Protein AF-A0A7C6X9L9-F1 (afdb_monomer)

Nearest PDB structures (foldseek):
  7cz6-assembly1_C  TM=4.310E-01  e=2.699E-01  Omono River virus
  6ueh-assembly1_A  TM=2.264E-01  e=7.579E-03  metagenome
  8f6n-assembly2_D  TM=3.290E-01  e=3.232E+00  Sus scrofa
  2dok-assembly3_B-2  TM=3.765E-01  e=5.247E+00  Homo sapiens
  2w46-assembly2_B  TM=2.324E-01  e=3.434E+00  Cellvibrio japonicus

Mean predicted aligned error: 8.6 Å

Foldseek 3Di:
DPPVLVVVVVVLVVVVVVVVVVLVVVLVVCCVPHDVVCSVVSVVVVVVCCVLQPPDPDSDDLADADDDDDDPPWFWFKWFQDPQFIAGPDDQADLQKWKKKKWFKAFAPVLQRDWKWKDKAPDIDTGHRRHGYIDIDTCGNVRVVCHPPTIGIDIDRMDIDGIMTMTIGPDPQLQAWAEEEEAQFQCRCVVPPLVPQLSHDHYAYEHEELQLPPQVVQCVVVDDQQVSSVVSSQVSLVSQQPVCVVSVHHSQRYFYQQAEFPCLVVLVVVQPDFDAYPGNRDQFSVSSGVSHPDDFPCNVPSGRHNVSSVRRVVVSCVVRVTPYYHAADCVPDVGPSSVSSD

pLDDT: mean 92.23, std 7.75, range [48.97, 98.75]

Structure (mmCIF, N/CA/C/O backbone):
data_AF-A0A7C6X9L9-F1
#
_entry.id   AF-A0A7C6X9L9-F1
#
loop_
_atom_site.group_PDB
_atom_site.id
_atom_site.type_symbol
_atom_site.label_atom_id
_atom_site.label_alt_id
_atom_site.label_comp_id
_atom_site.label_asym_id
_atom_site.label_entity_id
_atom_site.label_seq_id
_atom_site.pdbx_PDB_ins_code
_atom_site.Cartn_x
_atom_site.Cartn_y
_atom_site.Cartn_z
_atom_site.occupancy
_atom_site.B_iso_or_equiv
_atom_site.auth_seq_id
_atom_site.auth_comp_id
_atom_site.auth_asym_id
_atom_site.auth_atom_id
_atom_site.pdbx_PDB_model_num
ATOM 1 N N . MET A 1 1 ? -20.359 14.223 -5.618 1.00 48.97 1 MET A N 1
ATOM 2 C CA . MET A 1 1 ? -19.529 14.515 -4.421 1.00 48.97 1 MET A CA 1
ATOM 3 C C . MET A 1 1 ? -18.947 15.942 -4.355 1.00 48.97 1 MET A C 1
ATOM 5 O O . MET A 1 1 ? -18.654 16.391 -3.252 1.00 48.97 1 MET A O 1
ATOM 9 N N . SER A 1 2 ? -18.809 16.700 -5.458 1.00 58.28 2 SER A N 1
ATOM 10 C CA . SER A 1 2 ? -18.132 18.020 -5.458 1.00 58.28 2 SER A CA 1
ATOM 11 C C . SER A 1 2 ? -18.873 19.148 -4.711 1.00 58.28 2 SER A C 1
ATOM 13 O O . SER A 1 2 ? -18.234 19.931 -4.011 1.00 58.28 2 SER A O 1
ATOM 15 N N . VAL A 1 3 ? -20.208 19.211 -4.789 1.00 69.06 3 VAL A N 1
ATOM 16 C CA . VAL A 1 3 ? -21.005 20.323 -4.224 1.00 69.06 3 VAL A CA 1
ATOM 17 C C . VAL A 1 3 ? -21.019 20.324 -2.687 1.00 69.06 3 VAL A C 1
ATOM 19 O O . VAL A 1 3 ? -20.786 21.365 -2.072 1.00 69.06 3 VAL A O 1
ATOM 22 N N . ARG A 1 4 ? -21.203 19.156 -2.046 1.00 67.38 4 ARG A N 1
ATOM 23 C CA . ARG A 1 4 ? -21.195 19.021 -0.572 1.00 67.38 4 ARG A CA 1
ATOM 24 C C . ARG A 1 4 ? -19.822 19.365 0.016 1.00 67.38 4 ARG A C 1
ATOM 26 O O . ARG A 1 4 ? -19.743 20.131 0.972 1.00 67.38 4 ARG A O 1
ATOM 33 N N . LYS A 1 5 ? -18.737 18.885 -0.607 1.00 68.50 5 LYS A N 1
ATOM 34 C CA . LYS A 1 5 ? -17.358 19.236 -0.222 1.00 68.50 5 LYS A CA 1
ATOM 35 C C . LYS A 1 5 ? -17.119 20.747 -0.321 1.00 68.50 5 LYS A C 1
ATOM 37 O O . LYS A 1 5 ? -16.587 21.347 0.607 1.00 68.50 5 LYS A O 1
ATOM 42 N N . GLN A 1 6 ? -17.559 21.389 -1.405 1.00 71.12 6 GLN A N 1
ATOM 43 C CA . GLN A 1 6 ? -17.416 22.840 -1.579 1.00 71.12 6 GLN A CA 1
ATOM 44 C C . GLN A 1 6 ? -18.207 23.654 -0.543 1.00 71.12 6 GLN A C 1
ATOM 46 O O . GLN A 1 6 ? -17.697 24.662 -0.048 1.00 71.12 6 GLN A O 1
ATOM 51 N N . GLN A 1 7 ? -19.416 23.218 -0.179 1.00 75.62 7 GLN A N 1
ATOM 52 C CA . GLN A 1 7 ? -20.215 23.856 0.873 1.00 75.62 7 GLN A CA 1
ATOM 53 C C . GLN A 1 7 ? -19.546 23.736 2.248 1.00 75.62 7 GLN A C 1
ATOM 55 O O . GLN A 1 7 ? -19.383 24.752 2.929 1.00 75.62 7 GLN A O 1
ATOM 60 N N . LEU A 1 8 ? -19.069 22.540 2.607 1.00 70.19 8 LEU A N 1
ATOM 61 C CA . LEU A 1 8 ? -18.324 22.308 3.849 1.00 70.19 8 LEU A CA 1
ATOM 62 C C . LEU A 1 8 ? -17.050 23.162 3.905 1.00 70.19 8 LEU A C 1
ATOM 64 O O . LEU A 1 8 ? -16.812 23.850 4.895 1.00 70.19 8 LEU A O 1
ATOM 68 N N . LEU A 1 9 ? -16.287 23.238 2.810 1.00 73.19 9 LEU A N 1
ATOM 69 C CA . LEU A 1 9 ? -15.100 24.098 2.715 1.00 73.19 9 LEU A CA 1
ATOM 70 C C . LEU A 1 9 ? -15.434 25.592 2.821 1.00 73.19 9 LEU A C 1
ATOM 72 O O . LEU A 1 9 ? -14.638 26.374 3.347 1.00 73.19 9 LEU A O 1
ATOM 76 N N . LYS A 1 10 ? -16.585 26.035 2.304 1.00 78.12 10 LYS A N 1
ATOM 77 C CA . LYS A 1 10 ? -17.030 27.433 2.428 1.00 78.12 10 LYS A CA 1
ATOM 78 C C . LYS A 1 10 ? -17.398 27.761 3.876 1.00 78.12 10 LYS A C 1
ATOM 80 O O . LYS A 1 10 ? -16.975 28.801 4.382 1.00 78.12 10 LYS A O 1
ATOM 85 N N . GLN A 1 11 ? -18.128 26.873 4.548 1.00 77.38 11 GLN A N 1
ATOM 86 C CA . GLN A 1 11 ? -18.488 27.021 5.958 1.00 77.38 11 GLN A CA 1
ATOM 87 C C . GLN A 1 11 ? -17.252 26.974 6.864 1.00 77.38 11 GLN A C 1
ATOM 89 O O . GLN A 1 11 ? -17.089 27.855 7.705 1.00 77.38 11 GLN A O 1
ATOM 94 N N . HIS A 1 12 ? -16.343 26.023 6.636 1.00 76.12 12 HIS A N 1
ATOM 95 C CA . HIS A 1 12 ? -15.086 25.904 7.373 1.00 76.12 12 HIS A CA 1
ATOM 96 C C . HIS A 1 12 ? -14.227 27.170 7.230 1.00 76.12 12 HIS A C 1
ATOM 98 O O . HIS A 1 12 ? -13.826 27.764 8.229 1.00 76.12 12 HIS A O 1
ATOM 104 N N . ARG A 1 13 ? -14.030 27.674 6.000 1.00 79.94 13 ARG A N 1
ATOM 105 C CA . ARG A 1 13 ? -13.296 28.933 5.763 1.00 79.94 13 ARG A CA 1
ATOM 106 C C . ARG A 1 13 ? -13.956 30.137 6.432 1.00 79.94 13 ARG A C 1
ATOM 108 O O . ARG A 1 13 ? -13.251 30.993 6.960 1.00 79.94 13 ARG A O 1
ATOM 115 N N . ARG A 1 14 ? -15.292 30.217 6.429 1.00 82.19 14 ARG A N 1
ATOM 116 C CA . ARG A 1 14 ? -16.027 31.286 7.123 1.00 82.19 14 ARG A CA 1
ATOM 117 C C . ARG A 1 14 ? -15.784 31.232 8.631 1.00 82.19 14 ARG A C 1
ATOM 119 O O . ARG A 1 14 ? -15.422 32.248 9.212 1.00 82.19 14 ARG A O 1
ATOM 126 N N . ASN A 1 15 ? -15.932 30.059 9.241 1.00 81.19 15 ASN A N 1
ATOM 127 C CA . ASN A 1 15 ? -15.717 29.882 10.675 1.00 81.19 15 ASN A CA 1
ATOM 128 C C . ASN A 1 15 ? -14.261 30.185 11.062 1.00 81.19 15 ASN A C 1
ATOM 130 O O . ASN A 1 15 ? -14.037 30.887 12.042 1.00 81.19 15 ASN A O 1
ATOM 134 N N . LYS A 1 16 ? -13.282 29.766 10.243 1.00 80.94 16 LYS A N 1
ATOM 135 C CA . LYS A 1 16 ? -11.858 30.082 10.449 1.00 80.94 16 LYS A CA 1
ATOM 136 C C . LYS A 1 16 ? -11.588 31.591 10.417 1.00 80.94 16 LYS A C 1
ATOM 138 O O . LYS A 1 16 ? -10.851 32.096 11.255 1.00 80.94 16 LYS A O 1
ATOM 143 N N . ARG A 1 17 ? -12.227 32.331 9.501 1.00 84.25 17 ARG A N 1
ATOM 144 C CA . ARG A 1 17 ? -12.130 33.804 9.448 1.00 84.25 17 ARG A CA 1
ATOM 145 C C . ARG A 1 17 ? -12.735 34.471 10.684 1.00 84.25 17 ARG A C 1
ATOM 147 O O . ARG A 1 17 ? -12.124 35.384 11.224 1.00 84.25 17 ARG A O 1
ATOM 154 N N . ILE A 1 18 ? -13.905 34.016 11.134 1.00 86.75 18 ILE A N 1
ATOM 155 C CA . ILE A 1 18 ? -14.558 34.554 12.339 1.00 86.75 18 ILE A CA 1
ATOM 156 C C . ILE A 1 18 ? -13.692 34.294 13.579 1.00 86.75 18 ILE A C 1
ATOM 158 O O . ILE A 1 18 ? -13.457 35.212 14.359 1.00 86.75 18 ILE A O 1
ATOM 162 N N . ALA A 1 19 ? -13.170 33.074 13.730 1.00 85.94 19 ALA A N 1
ATOM 163 C CA . ALA A 1 19 ? -12.278 32.722 14.831 1.00 85.94 19 ALA A CA 1
ATOM 164 C C . ALA A 1 19 ? -11.003 33.581 14.828 1.00 85.94 19 ALA A C 1
ATOM 166 O O . ALA A 1 19 ? -10.618 34.109 15.867 1.00 85.94 19 ALA A O 1
ATOM 167 N N . LEU A 1 20 ? -10.395 33.796 13.655 1.00 86.94 20 LEU A N 1
ATOM 168 C CA . LEU A 1 20 ? -9.216 34.651 13.518 1.00 86.94 20 LEU A CA 1
ATOM 169 C C . LEU A 1 20 ? -9.501 36.103 13.934 1.00 86.94 20 LEU A C 1
ATOM 171 O O . LEU A 1 20 ? -8.703 36.693 14.656 1.00 86.94 20 LEU A O 1
ATOM 175 N N . LEU A 1 21 ? -10.643 36.668 13.527 1.00 90.44 21 LEU A N 1
ATOM 176 C CA . LEU A 1 21 ? -11.046 38.017 13.941 1.00 90.44 21 LEU A CA 1
ATOM 177 C C . LEU A 1 21 ? -11.220 38.118 15.461 1.00 90.44 21 LEU A C 1
ATOM 179 O O . LEU A 1 21 ? -10.755 39.083 16.063 1.00 90.44 21 LEU A O 1
ATOM 183 N N . ALA A 1 22 ? -11.842 37.115 16.084 1.00 91.44 22 ALA A N 1
ATOM 184 C CA . ALA A 1 22 ? -12.002 37.069 17.535 1.00 91.44 22 ALA A CA 1
ATOM 185 C C . ALA A 1 22 ? -10.647 36.994 18.263 1.00 91.44 22 ALA A C 1
ATOM 187 O O . ALA A 1 22 ? -10.435 37.724 19.229 1.00 91.44 22 ALA A O 1
ATOM 188 N N . ILE A 1 23 ? -9.712 36.173 17.768 1.00 91.44 23 ILE A N 1
ATOM 189 C CA . ILE A 1 23 ? -8.346 36.062 18.305 1.00 91.44 23 ILE A CA 1
ATOM 190 C C . ILE A 1 23 ? -7.612 37.404 18.205 1.00 91.44 23 ILE A C 1
ATOM 192 O O . ILE A 1 23 ? -7.045 37.863 19.193 1.00 91.44 23 ILE A O 1
ATOM 196 N N . ILE A 1 24 ? -7.654 38.061 17.041 1.00 91.88 24 ILE A N 1
ATOM 197 C CA . ILE A 1 24 ? -7.007 39.367 16.834 1.00 91.88 24 ILE A CA 1
ATOM 198 C C . ILE A 1 24 ? -7.584 40.410 17.794 1.00 91.88 24 ILE A C 1
ATOM 200 O O . ILE A 1 24 ? -6.830 41.125 18.449 1.00 91.88 24 ILE A O 1
ATOM 204 N N . MET A 1 25 ? -8.911 40.476 17.921 1.00 93.31 25 MET A N 1
ATOM 205 C CA . MET A 1 25 ? -9.568 41.413 18.834 1.00 93.31 25 MET A CA 1
ATOM 206 C C . MET A 1 25 ? -9.185 41.148 20.297 1.00 93.31 25 MET A C 1
ATOM 208 O O . MET A 1 25 ? -8.924 42.092 21.039 1.00 93.31 25 MET A O 1
ATOM 212 N N . GLY A 1 26 ? -9.079 39.877 20.697 1.00 92.38 26 GLY A N 1
ATOM 213 C CA . GLY A 1 26 ? -8.597 39.487 22.023 1.00 92.38 26 GLY A CA 1
ATOM 214 C C . GLY A 1 26 ? -7.145 39.900 22.281 1.00 92.38 26 GLY A C 1
ATOM 215 O O . GLY A 1 26 ? -6.843 40.426 23.349 1.00 92.38 26 GLY A O 1
ATOM 216 N N . LEU A 1 27 ? -6.256 39.731 21.297 1.00 92.31 27 LEU A N 1
ATOM 217 C CA . LEU A 1 27 ? -4.853 40.154 21.396 1.00 92.31 27 LEU A CA 1
ATOM 218 C C . LEU A 1 27 ? -4.711 41.682 21.482 1.00 92.31 27 LEU A C 1
ATOM 220 O O . LEU A 1 27 ? -3.899 42.171 22.265 1.00 92.31 27 LEU A O 1
ATOM 224 N N . LEU A 1 28 ? -5.518 42.437 20.728 1.00 91.69 28 LEU A N 1
ATOM 225 C CA . LEU A 1 28 ? -5.548 43.903 20.803 1.00 91.69 28 LEU A CA 1
ATOM 226 C C . LEU A 1 28 ? -6.029 44.391 22.174 1.00 91.69 28 LEU A C 1
ATOM 228 O O . LEU A 1 28 ? -5.418 45.283 22.759 1.00 91.69 28 LEU A O 1
ATOM 232 N N . LEU A 1 29 ? -7.089 43.778 22.707 1.00 93.56 29 LEU A N 1
ATOM 233 C CA . LEU A 1 29 ? -7.601 44.093 24.039 1.00 93.56 29 LEU A CA 1
ATOM 234 C C . LEU A 1 29 ? -6.562 43.778 25.126 1.00 93.56 29 LEU A C 1
ATOM 236 O O . LEU A 1 29 ? -6.344 44.589 26.023 1.00 93.56 29 LEU A O 1
ATOM 240 N N . LEU A 1 30 ? -5.879 42.632 25.019 1.00 92.06 30 LEU A N 1
ATOM 241 C CA . LEU A 1 30 ? -4.799 42.257 25.931 1.00 92.06 30 LEU A CA 1
ATOM 242 C C . LEU A 1 30 ? -3.650 43.272 25.883 1.00 92.06 30 LEU A C 1
ATOM 244 O O . LEU A 1 30 ? -3.163 43.678 26.932 1.00 92.06 30 LEU A O 1
ATOM 248 N N . GLY A 1 31 ? -3.257 43.720 24.689 1.00 89.94 31 GLY A N 1
ATOM 249 C CA . GLY A 1 31 ? -2.219 44.740 24.520 1.00 89.94 31 GLY A CA 1
ATOM 250 C C . GLY A 1 31 ? -2.589 46.118 25.073 1.00 89.94 31 GLY A C 1
ATOM 251 O O . GLY A 1 31 ? -1.695 46.899 25.381 1.00 89.94 31 GLY A O 1
ATOM 252 N N . PHE A 1 32 ? -3.884 46.412 25.219 1.00 92.12 32 PHE A N 1
ATOM 253 C CA . PHE A 1 32 ? -4.366 47.661 25.807 1.00 92.12 32 PHE A CA 1
ATOM 254 C C . PHE A 1 32 ? -4.425 47.615 27.342 1.00 92.12 32 PHE A C 1
ATOM 256 O O . PHE A 1 32 ? -4.144 48.616 27.995 1.00 92.12 32 PHE A O 1
ATOM 263 N N . ILE A 1 33 ? -4.804 46.471 27.922 1.00 94.25 33 ILE A N 1
ATOM 264 C CA . ILE A 1 33 ? -5.113 46.352 29.360 1.00 94.25 33 ILE A CA 1
ATOM 265 C C . ILE A 1 33 ? -3.951 45.744 30.163 1.00 94.25 33 ILE A C 1
ATOM 267 O O . ILE A 1 33 ? -3.826 46.002 31.360 1.00 94.25 33 ILE A O 1
ATOM 271 N N . ALA A 1 34 ? -3.100 44.933 29.534 1.00 91.88 34 ALA A N 1
ATOM 272 C CA . ALA A 1 34 ? -2.055 44.169 30.206 1.00 91.88 34 ALA A CA 1
ATOM 273 C C . ALA A 1 34 ? -0.640 44.607 29.776 1.00 91.88 34 ALA A C 1
ATOM 275 O O . ALA A 1 34 ? -0.466 45.246 28.737 1.00 91.88 34 ALA A O 1
ATOM 276 N N . PRO A 1 35 ? 0.405 44.251 30.547 1.00 93.38 35 PRO A N 1
ATOM 277 C CA . PRO A 1 35 ? 1.787 44.504 30.155 1.00 93.38 35 PRO A CA 1
ATOM 278 C C . PRO A 1 35 ? 2.131 43.922 28.774 1.00 93.38 35 PRO A C 1
ATOM 280 O O . PRO A 1 35 ? 1.910 42.739 28.518 1.00 93.38 35 PRO A O 1
ATOM 283 N N . LEU A 1 36 ? 2.754 44.732 27.911 1.00 90.38 36 LEU A N 1
ATOM 284 C CA . LEU A 1 36 ? 3.076 44.378 26.517 1.00 90.38 36 LEU A CA 1
ATOM 285 C C . LEU A 1 36 ? 3.903 43.088 26.359 1.00 90.38 36 LEU A C 1
ATOM 287 O O . LEU A 1 36 ? 3.798 42.420 25.334 1.00 90.38 36 LEU A O 1
ATOM 291 N N . TRP A 1 37 ? 4.694 42.698 27.364 1.00 91.31 37 TRP A N 1
ATOM 292 C CA . TRP A 1 37 ? 5.484 41.461 27.329 1.00 91.31 37 TRP A CA 1
ATOM 293 C C . TRP A 1 37 ? 4.626 40.183 27.359 1.00 91.31 37 TRP A C 1
ATOM 295 O O . TRP A 1 37 ? 5.101 39.126 26.948 1.00 91.31 37 TRP A O 1
ATOM 305 N N . LEU A 1 38 ? 3.358 40.261 27.783 1.00 92.19 38 LEU A N 1
ATOM 306 C CA . LEU A 1 38 ? 2.418 39.135 27.720 1.00 92.19 38 LEU A CA 1
ATOM 307 C C . LEU A 1 38 ? 1.926 38.858 26.296 1.00 92.19 38 LEU A C 1
ATOM 309 O O . LEU A 1 38 ? 1.478 37.752 26.006 1.00 92.19 38 LEU A O 1
ATOM 313 N N . LEU A 1 39 ? 2.021 39.838 25.399 1.00 91.75 39 LEU A N 1
ATOM 314 C CA . LEU A 1 39 ? 1.540 39.734 24.026 1.00 91.75 39 LEU A CA 1
ATOM 315 C C . LEU A 1 39 ? 2.283 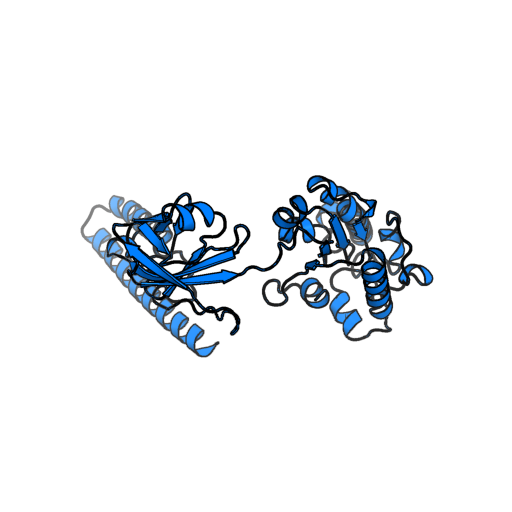38.659 23.205 1.00 91.75 39 LEU A C 1
ATOM 317 O O . LEU A 1 39 ? 1.601 37.809 22.630 1.00 91.75 39 LEU A O 1
ATOM 321 N N . PRO A 1 40 ? 3.635 38.586 23.182 1.00 91.81 40 PRO A N 1
ATOM 322 C CA . PRO A 1 40 ? 4.335 37.488 22.509 1.00 91.81 40 PRO A CA 1
ATOM 323 C C . PRO A 1 40 ? 4.034 36.114 23.128 1.00 91.81 40 PRO A C 1
ATOM 325 O O . PRO A 1 40 ? 3.913 35.134 22.395 1.00 91.81 40 PRO A O 1
ATOM 328 N N . LEU A 1 41 ? 3.847 36.032 24.452 1.00 93.94 41 LEU A N 1
ATOM 329 C CA . LEU A 1 41 ? 3.471 34.781 25.120 1.00 93.94 41 LEU A CA 1
ATOM 330 C C . LEU A 1 41 ? 2.060 34.329 24.715 1.00 93.94 41 LEU A C 1
ATOM 332 O O . LEU A 1 41 ? 1.841 33.152 24.438 1.00 93.94 41 LEU A O 1
ATOM 336 N N . ALA A 1 42 ? 1.112 35.265 24.632 1.00 92.81 42 ALA A N 1
ATOM 337 C CA . ALA A 1 42 ? -0.247 34.992 24.183 1.00 92.81 42 ALA A CA 1
ATOM 338 C C . ALA A 1 42 ? -0.281 34.536 22.719 1.00 92.81 42 ALA A C 1
ATOM 340 O O . ALA A 1 42 ? -0.986 33.583 22.398 1.00 92.81 42 ALA A O 1
ATOM 341 N N . VAL A 1 43 ? 0.512 35.160 21.840 1.00 92.81 43 VAL A N 1
ATOM 342 C CA . VAL A 1 43 ? 0.650 34.728 20.439 1.00 92.81 43 VAL A CA 1
ATOM 343 C C . VAL A 1 43 ? 1.209 33.308 20.355 1.00 92.81 43 VAL A C 1
ATOM 345 O O . VAL A 1 43 ? 0.649 32.486 19.631 1.00 92.81 43 VAL A O 1
ATOM 348 N N . LEU A 1 44 ? 2.262 32.994 21.118 1.00 93.25 44 LEU A N 1
ATOM 349 C CA . LEU A 1 44 ? 2.820 31.642 21.174 1.00 93.25 44 LEU A CA 1
ATOM 350 C C . LEU A 1 44 ? 1.776 30.627 21.656 1.00 93.25 44 LEU A C 1
ATOM 352 O O . LEU A 1 44 ? 1.625 29.573 21.048 1.00 93.25 44 LEU A O 1
ATOM 356 N N . LEU A 1 45 ? 1.020 30.952 22.707 1.00 93.69 45 LEU A N 1
ATOM 357 C CA . LEU A 1 45 ? -0.019 30.073 23.243 1.00 93.69 45 LEU A CA 1
ATOM 358 C C . LEU A 1 45 ? -1.152 29.852 22.235 1.00 93.69 45 LEU A C 1
ATOM 360 O O . LEU A 1 45 ? -1.583 28.719 22.043 1.00 93.69 45 LEU A O 1
ATOM 364 N N . VAL A 1 46 ? -1.600 30.906 21.547 1.00 91.75 46 VAL A N 1
ATOM 365 C CA . VAL A 1 46 ? -2.582 30.803 20.457 1.00 91.75 46 VAL A CA 1
ATOM 366 C C . VAL A 1 46 ? -2.059 29.909 19.336 1.00 91.75 46 VAL A C 1
ATOM 368 O O . VAL A 1 46 ? -2.812 29.078 18.833 1.00 91.75 46 VAL A O 1
ATOM 371 N N . TRP A 1 47 ? -0.788 30.053 18.955 1.00 90.31 47 TRP A N 1
ATOM 372 C CA . TRP A 1 47 ? -0.170 29.212 17.932 1.00 90.31 47 TRP A CA 1
ATOM 373 C C . TRP A 1 47 ? -0.109 27.743 18.368 1.00 90.31 47 TRP A C 1
ATOM 375 O O . TRP A 1 47 ? -0.567 26.882 17.626 1.00 90.31 47 TRP A O 1
ATOM 385 N N . VAL A 1 48 ? 0.339 27.453 19.595 1.00 89.81 48 VAL A N 1
ATOM 386 C CA . VAL A 1 48 ? 0.352 26.085 20.144 1.00 89.81 48 VAL A CA 1
ATOM 387 C C . VAL A 1 48 ? -1.055 25.487 20.164 1.00 89.81 48 VAL A C 1
ATOM 389 O O . VAL A 1 48 ? -1.243 24.348 19.748 1.00 89.81 48 VAL A O 1
ATOM 392 N N . VAL A 1 49 ? -2.060 26.253 20.601 1.00 87.75 49 VAL A N 1
ATOM 393 C CA . VAL A 1 49 ? -3.460 25.803 20.592 1.00 87.75 49 VAL A CA 1
ATOM 394 C C . VAL A 1 49 ? -3.953 25.557 19.163 1.00 87.75 49 VAL A C 1
ATOM 396 O O . VAL A 1 49 ? -4.656 24.578 18.922 1.00 87.75 49 VAL A O 1
ATOM 399 N N . HIS A 1 50 ? -3.584 26.407 18.202 1.00 85.75 50 HIS A N 1
ATOM 400 C CA . HIS A 1 50 ? -3.928 26.210 16.795 1.00 85.75 50 HIS A CA 1
ATOM 401 C C . HIS A 1 50 ? -3.319 24.921 16.242 1.00 85.75 50 HIS A C 1
ATOM 403 O O . HIS A 1 50 ? -4.053 24.107 15.688 1.00 85.75 50 HIS A O 1
ATOM 409 N N . GLU A 1 51 ? -2.016 24.712 16.417 1.00 84.50 51 GLU A N 1
ATOM 410 C CA . GLU A 1 51 ? -1.339 23.518 15.907 1.00 84.50 51 GLU A CA 1
ATOM 411 C C . GLU A 1 51 ? -1.862 22.245 16.567 1.00 84.50 51 GLU A C 1
ATOM 413 O O . GLU A 1 51 ? -2.137 21.262 15.889 1.00 84.50 51 GLU A O 1
ATOM 418 N N . ALA A 1 52 ? -2.090 22.277 17.879 1.00 81.62 52 ALA A N 1
ATOM 419 C CA . ALA A 1 52 ? -2.560 21.103 18.594 1.00 81.62 52 ALA A CA 1
ATOM 420 C C . ALA A 1 52 ? -4.030 20.754 18.300 1.00 81.62 52 ALA A C 1
ATOM 422 O O . ALA A 1 52 ? -4.354 19.568 18.321 1.00 81.62 52 ALA A O 1
ATOM 423 N N . TRP A 1 53 ? -4.918 21.730 18.034 1.00 81.56 53 TRP A N 1
ATOM 424 C CA . TRP A 1 53 ? -6.373 21.497 17.899 1.00 81.56 53 TRP A CA 1
ATOM 425 C C . TRP A 1 53 ? -7.017 21.798 16.549 1.00 81.56 53 TRP A C 1
ATOM 427 O O . TRP A 1 53 ? -8.109 21.297 16.284 1.00 81.56 53 TRP A O 1
ATOM 437 N N . PHE A 1 54 ? -6.389 22.610 15.707 1.00 76.00 54 PHE A N 1
ATOM 438 C CA . PHE A 1 54 ? -7.035 23.198 14.530 1.00 76.00 54 PHE A CA 1
ATOM 439 C C . PHE A 1 54 ? -6.209 23.087 13.241 1.00 76.00 54 PHE A C 1
ATOM 441 O O . PHE A 1 54 ? -6.687 23.517 12.185 1.00 76.00 54 PHE A O 1
ATOM 448 N N . ALA A 1 55 ? -5.005 22.510 13.305 1.00 72.75 55 ALA A N 1
ATOM 449 C CA . ALA A 1 55 ? -4.205 22.190 12.126 1.00 72.75 55 ALA A CA 1
ATOM 450 C C . ALA A 1 55 ? -4.735 20.965 11.360 1.00 72.75 55 ALA A C 1
ATOM 452 O O . ALA A 1 55 ? -4.493 20.864 10.159 1.00 72.75 55 ALA A O 1
ATOM 453 N N . ASP A 1 56 ? -5.520 20.090 12.002 1.00 68.12 56 ASP A N 1
ATOM 454 C CA . ASP A 1 56 ? -6.067 18.897 11.352 1.00 68.12 56 ASP A CA 1
ATOM 455 C C . ASP A 1 56 ? -6.944 19.258 10.145 1.00 68.12 56 ASP A C 1
ATOM 457 O O . ASP A 1 56 ? -7.974 19.937 10.235 1.00 68.12 56 ASP A O 1
ATOM 461 N N . HIS A 1 57 ? -6.540 18.770 8.975 1.00 68.75 57 HIS A N 1
ATOM 462 C CA . HIS A 1 57 ? -7.252 18.962 7.717 1.00 68.75 57 HIS A CA 1
ATOM 463 C C . HIS A 1 57 ? -8.196 17.791 7.440 1.00 68.75 57 HIS A C 1
ATOM 465 O O . HIS A 1 57 ? -8.041 17.053 6.468 1.00 68.75 57 HIS A O 1
ATOM 471 N N . LEU A 1 58 ? -9.215 17.634 8.287 1.00 71.62 58 LEU A N 1
ATOM 472 C CA . LEU A 1 58 ? -10.298 16.690 8.020 1.00 71.62 58 LEU A CA 1
ATOM 473 C C . LEU A 1 58 ? -11.229 17.266 6.944 1.00 71.62 58 LEU A C 1
ATOM 475 O O . LEU A 1 58 ? -11.915 18.270 7.141 1.00 71.62 58 LEU A O 1
ATOM 479 N N . PHE A 1 59 ? -11.265 16.619 5.777 1.00 76.50 59 PHE A N 1
ATOM 480 C CA . PHE A 1 59 ? -12.142 17.000 4.660 1.00 76.50 59 PHE A CA 1
ATOM 481 C C . PHE A 1 59 ? -13.557 16.396 4.758 1.00 76.50 59 PHE A C 1
ATOM 483 O O . PHE A 1 59 ? -14.312 16.427 3.783 1.00 76.50 59 PHE A O 1
ATOM 490 N N . TYR A 1 60 ? -13.915 15.865 5.927 1.00 81.25 60 TYR A N 1
ATOM 491 C CA . TYR A 1 60 ? -15.207 15.276 6.274 1.00 81.25 60 TYR A CA 1
ATOM 492 C C . TYR A 1 60 ? -15.555 15.596 7.739 1.00 81.25 60 TYR A C 1
ATOM 494 O O . TYR A 1 60 ? -14.717 16.100 8.485 1.00 81.25 60 TYR A O 1
ATOM 502 N N . SER A 1 61 ? -16.805 15.358 8.144 1.00 86.56 61 SER A N 1
ATOM 503 C CA . SER A 1 61 ? -17.239 15.566 9.529 1.00 86.56 61 SER A CA 1
ATOM 504 C C . SER A 1 61 ? -16.948 14.320 10.373 1.00 86.56 61 SER A C 1
ATOM 506 O O . SER A 1 61 ? -17.446 13.251 10.022 1.00 86.56 61 SER A O 1
ATOM 508 N N . PRO A 1 62 ? -16.263 14.431 11.527 1.00 89.94 62 PRO A N 1
ATOM 509 C CA . PRO A 1 62 ? -16.144 13.336 12.496 1.00 89.94 62 PRO A CA 1
ATOM 510 C C . PRO A 1 62 ? -17.487 12.818 13.025 1.00 89.94 62 PRO A C 1
ATOM 512 O O . PRO A 1 62 ? -17.545 11.762 13.638 1.00 89.94 62 PRO A O 1
ATOM 515 N N . GLN A 1 63 ? -18.581 13.550 12.840 1.00 90.75 63 GLN A N 1
ATOM 516 C CA . GLN A 1 63 ? -19.908 13.116 13.288 1.00 90.75 63 GLN A CA 1
ATOM 517 C C . GLN A 1 63 ? -20.670 12.330 12.217 1.00 90.75 63 GLN A C 1
ATOM 519 O O . GLN A 1 63 ? -21.754 11.826 12.502 1.00 90.75 63 GLN A O 1
ATOM 524 N N . ASP A 1 64 ? -20.138 12.265 10.991 1.00 91.62 64 ASP A N 1
ATOM 525 C CA . ASP A 1 64 ? -20.733 11.460 9.932 1.00 91.62 64 ASP A CA 1
ATOM 526 C C . ASP A 1 64 ? -20.435 9.969 10.181 1.00 91.62 64 ASP A C 1
ATOM 528 O O . ASP A 1 64 ? -19.373 9.581 10.684 1.00 91.62 64 ASP A O 1
ATOM 532 N N . ASP A 1 65 ? -21.392 9.122 9.808 1.00 95.38 65 ASP A N 1
ATOM 533 C CA . ASP A 1 65 ? -21.238 7.671 9.836 1.00 95.38 65 ASP A CA 1
ATOM 534 C C . ASP A 1 65 ? -20.216 7.206 8.795 1.00 95.38 65 ASP A C 1
ATOM 536 O O . ASP A 1 65 ? -20.207 7.681 7.654 1.00 95.38 65 ASP A O 1
ATOM 540 N N . TYR A 1 66 ? -19.409 6.204 9.147 1.00 92.75 66 TYR A N 1
ATOM 541 C CA . TYR A 1 66 ? -18.600 5.498 8.158 1.00 92.75 66 TYR A CA 1
ATOM 542 C C . TYR A 1 66 ? -19.508 4.638 7.277 1.00 92.75 66 TYR A C 1
ATOM 544 O O . TYR A 1 66 ? -20.309 3.832 7.763 1.00 92.75 66 TYR A O 1
ATOM 552 N N . GLN A 1 67 ? -19.368 4.795 5.964 1.00 88.81 67 GLN A N 1
ATOM 553 C CA . GLN A 1 67 ? -20.158 4.073 4.973 1.00 88.81 67 GLN A CA 1
ATOM 554 C C . GLN A 1 67 ? -19.274 3.065 4.245 1.00 88.81 67 GLN A C 1
ATOM 556 O O . GLN A 1 67 ? -18.731 3.358 3.185 1.00 88.81 67 GLN A O 1
ATOM 561 N N . TYR A 1 68 ? -19.143 1.868 4.818 1.00 88.62 68 TYR A N 1
ATOM 562 C CA . TYR A 1 68 ? -18.590 0.719 4.107 1.00 88.62 68 TYR A CA 1
ATOM 563 C C . TYR A 1 68 ? -19.725 -0.161 3.599 1.00 88.62 68 TYR A C 1
ATOM 565 O O . TYR A 1 68 ? -20.645 -0.505 4.344 1.00 88.62 68 TYR A O 1
ATOM 573 N N . ARG A 1 69 ? -19.651 -0.525 2.319 1.00 86.81 69 ARG A N 1
ATOM 574 C CA . ARG A 1 69 ? -20.514 -1.542 1.725 1.00 86.81 69 ARG A CA 1
ATOM 575 C C . ARG A 1 69 ? -19.754 -2.861 1.723 1.00 86.81 69 ARG A C 1
ATOM 577 O O . ARG A 1 69 ? -18.842 -3.042 0.924 1.00 86.81 69 ARG A O 1
ATOM 584 N N . PHE A 1 70 ? -20.130 -3.763 2.620 1.00 87.81 70 PHE A N 1
ATOM 585 C CA . PHE A 1 70 ? -19.640 -5.137 2.575 1.00 87.81 70 PHE A CA 1
ATOM 586 C C . PHE A 1 70 ? -20.409 -5.952 1.521 1.00 87.81 70 PHE A C 1
ATOM 588 O O . PHE A 1 70 ? -21.524 -5.562 1.164 1.00 87.81 70 PHE A O 1
ATOM 595 N N . PRO A 1 71 ? -19.827 -7.045 0.988 1.00 85.19 71 PRO A N 1
ATOM 596 C CA . PRO A 1 71 ? -20.485 -7.886 -0.008 1.00 85.19 71 PRO A CA 1
ATOM 597 C C . PRO A 1 71 ? -21.816 -8.442 0.507 1.00 85.19 71 PRO A C 1
ATOM 599 O O . PRO A 1 71 ? -21.898 -8.874 1.655 1.00 85.19 71 PRO A O 1
ATOM 602 N N . ASP A 1 72 ? -22.830 -8.503 -0.360 1.00 83.25 72 ASP A N 1
ATOM 603 C CA . ASP A 1 72 ? -24.204 -8.876 0.020 1.00 83.25 72 ASP A CA 1
ATOM 604 C C . ASP A 1 72 ? -24.308 -10.307 0.607 1.00 83.25 72 ASP A C 1
ATOM 606 O O . ASP A 1 72 ? -25.227 -10.620 1.364 1.00 83.25 72 ASP A O 1
ATOM 610 N N . GLY A 1 73 ? -23.338 -11.179 0.299 1.00 83.75 73 GLY A N 1
ATOM 611 C CA . GLY A 1 73 ? -23.239 -12.537 0.846 1.00 83.75 73 GLY A CA 1
ATOM 612 C C . GLY A 1 73 ? -22.689 -12.629 2.276 1.00 83.75 73 GLY A C 1
ATOM 613 O O . GLY A 1 73 ? -22.797 -13.688 2.892 1.00 83.75 73 GLY A O 1
ATOM 614 N N . VAL A 1 74 ? -22.115 -11.554 2.828 1.00 87.81 74 VAL A N 1
ATOM 615 C CA . VAL A 1 74 ? -21.544 -11.544 4.185 1.00 87.81 74 VAL A CA 1
ATOM 616 C C . VAL A 1 74 ? -22.606 -11.084 5.176 1.00 87.81 74 VAL A C 1
ATOM 618 O O . VAL A 1 74 ? -22.853 -9.891 5.349 1.00 87.81 74 VAL A O 1
ATOM 621 N N . GLN A 1 75 ? -23.237 -12.047 5.844 1.00 88.56 75 GLN A N 1
ATOM 622 C CA . GLN A 1 75 ? -24.243 -11.764 6.864 1.00 88.56 75 GLN A CA 1
ATOM 623 C C . GLN A 1 75 ? -23.579 -11.401 8.202 1.00 88.56 75 GLN A C 1
ATOM 625 O O . GLN A 1 75 ? -22.705 -12.141 8.663 1.00 88.56 75 GLN A O 1
ATOM 630 N N . PRO A 1 76 ? -23.968 -10.285 8.849 1.00 91.69 76 PRO A N 1
ATOM 631 C CA . PRO A 1 76 ? -23.401 -9.906 10.134 1.00 91.69 76 PRO A CA 1
ATOM 632 C C . PRO A 1 76 ? -23.876 -10.833 11.254 1.00 91.69 76 PRO A C 1
ATOM 634 O O . PRO A 1 76 ? -25.066 -11.112 11.394 1.00 91.69 76 PRO A O 1
ATOM 637 N N . LEU A 1 77 ? -22.945 -11.230 12.114 1.00 92.62 77 LEU A N 1
ATOM 638 C CA . LEU A 1 77 ? -23.226 -11.907 13.374 1.00 92.62 77 LEU A CA 1
ATOM 639 C C . LEU A 1 77 ? -23.528 -10.880 14.473 1.00 92.62 77 LEU A C 1
ATOM 641 O O . LEU A 1 77 ? -23.072 -9.735 14.431 1.00 92.62 77 LEU A O 1
ATOM 645 N N . SER A 1 78 ? -24.292 -11.292 15.482 1.00 92.75 78 SER A N 1
ATOM 646 C CA . SER A 1 78 ? -24.610 -10.445 16.635 1.00 92.75 78 SER A CA 1
ATOM 647 C C . SER A 1 78 ? -23.511 -10.536 17.691 1.00 92.75 78 SER A C 1
ATOM 649 O O . SER A 1 78 ? -23.208 -11.618 18.200 1.00 92.75 78 SER A O 1
ATOM 651 N N . LEU A 1 79 ? -22.955 -9.384 18.057 1.00 93.81 79 LEU A N 1
ATOM 652 C CA . LEU A 1 79 ? -21.995 -9.228 19.139 1.00 93.81 79 LEU A CA 1
ATOM 653 C C . LEU A 1 79 ? -22.590 -8.317 20.216 1.00 93.81 79 LEU A C 1
ATOM 655 O O . LEU A 1 79 ? -23.243 -7.315 19.911 1.00 93.81 79 LEU A O 1
ATOM 659 N N . ARG A 1 80 ? -22.378 -8.662 21.488 1.00 94.69 80 ARG A N 1
ATOM 660 C CA . ARG A 1 80 ? -22.874 -7.866 22.617 1.00 94.69 80 ARG A CA 1
ATOM 661 C C . ARG A 1 80 ? -21.742 -7.413 23.516 1.00 94.69 80 ARG A C 1
ATOM 663 O O . ARG A 1 80 ? -20.873 -8.206 23.861 1.00 94.69 80 ARG A O 1
ATOM 670 N N . LEU A 1 81 ? -21.795 -6.156 23.945 1.00 94.88 81 LEU A N 1
ATOM 671 C CA . LEU A 1 81 ? -20.963 -5.671 25.041 1.00 94.88 81 LEU A CA 1
ATOM 672 C C . LEU A 1 81 ? -21.659 -5.967 26.374 1.00 94.88 81 LEU A C 1
ATOM 674 O O . LEU A 1 81 ? -22.672 -5.348 26.700 1.00 94.88 81 LEU A O 1
ATOM 678 N N . VAL A 1 82 ? -21.102 -6.894 27.148 1.00 93.25 82 VAL A N 1
ATOM 679 C CA . VAL A 1 82 ? -21.608 -7.299 28.465 1.00 93.25 82 VAL A CA 1
ATOM 680 C C . VAL A 1 82 ? -20.487 -7.134 29.482 1.00 93.25 82 VAL A C 1
ATOM 682 O O . VAL A 1 82 ? -19.406 -7.689 29.309 1.00 93.25 82 VAL A O 1
ATOM 685 N N . ASN A 1 83 ? -20.723 -6.348 30.536 1.00 91.81 83 ASN A N 1
ATOM 686 C CA . ASN A 1 83 ? -19.745 -6.091 31.605 1.00 91.81 83 AS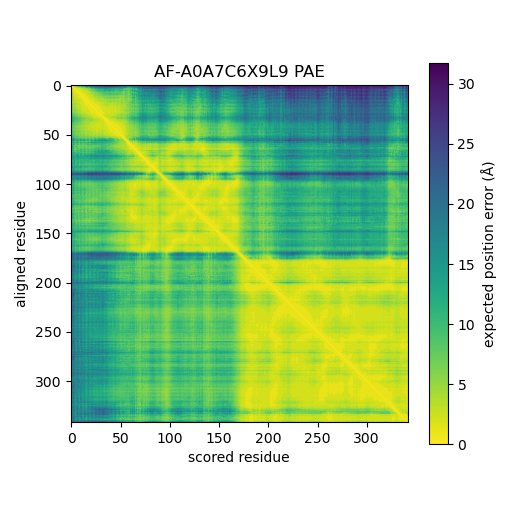N A CA 1
ATOM 687 C C . ASN A 1 83 ? -18.357 -5.668 31.081 1.00 91.81 83 ASN A C 1
ATOM 689 O O . ASN A 1 83 ? -17.328 -6.145 31.552 1.00 91.81 83 ASN A O 1
ATOM 693 N N . GLY A 1 84 ? -18.331 -4.799 30.063 1.00 93.88 84 GLY A N 1
ATOM 694 C CA . GLY A 1 84 ? -17.087 -4.318 29.454 1.00 93.88 84 GLY A CA 1
ATOM 695 C C . GLY A 1 84 ? -16.360 -5.351 28.588 1.00 93.88 84 GLY A C 1
ATOM 696 O O . GLY A 1 84 ? -15.189 -5.154 28.283 1.00 93.88 84 GLY A O 1
ATOM 697 N N . ARG A 1 85 ? -17.012 -6.449 28.185 1.00 95.50 85 ARG A N 1
ATOM 698 C CA . ARG A 1 85 ? -16.442 -7.445 27.268 1.00 95.50 85 ARG A CA 1
ATOM 699 C C . ARG A 1 85 ? -17.345 -7.692 26.066 1.00 95.50 85 ARG A C 1
ATOM 701 O O . ARG A 1 85 ? -18.560 -7.798 26.218 1.00 95.50 85 ARG A O 1
ATOM 708 N N . LEU A 1 86 ? -16.757 -7.802 24.880 1.00 94.81 86 LEU A N 1
ATOM 709 C CA . LEU A 1 86 ? -17.442 -8.254 23.673 1.00 94.81 86 LEU A CA 1
ATOM 710 C C . LEU A 1 86 ? -17.626 -9.760 23.739 1.00 94.81 86 LEU A C 1
ATOM 712 O O . LEU A 1 86 ? -16.645 -10.493 23.820 1.00 94.81 86 LEU A O 1
ATOM 716 N N . GLN A 1 87 ? -18.874 -10.204 23.691 1.00 92.50 87 GLN A N 1
ATOM 717 C CA . GLN A 1 87 ? -19.256 -11.606 23.733 1.00 92.50 87 GLN A CA 1
ATOM 718 C C . GLN A 1 87 ? -20.044 -11.965 22.477 1.00 92.50 87 GLN A C 1
ATOM 720 O O . GLN A 1 87 ? -20.981 -11.257 22.088 1.00 92.50 87 GLN A O 1
ATOM 725 N N . LEU A 1 88 ? -19.646 -13.070 21.851 1.00 90.19 88 LEU A N 1
ATOM 726 C CA . LEU A 1 88 ? -20.309 -13.643 20.689 1.00 90.19 88 LEU A CA 1
ATOM 727 C C . LEU A 1 88 ? -21.414 -14.594 21.156 1.00 90.19 88 LEU A C 1
ATOM 729 O O . LEU A 1 88 ? -21.187 -15.443 22.012 1.00 90.19 88 LEU A O 1
ATOM 733 N N . GLN A 1 89 ? -22.617 -14.440 20.606 1.00 75.19 89 GLN A N 1
ATOM 734 C CA . GLN A 1 89 ? -23.837 -15.068 21.127 1.00 75.19 89 GLN A CA 1
ATOM 735 C C . GLN A 1 89 ? -24.062 -16.536 20.713 1.00 75.19 89 GLN A C 1
ATOM 737 O O . GLN A 1 89 ? -25.194 -16.981 20.800 1.00 75.19 89 GLN A O 1
ATOM 742 N N . GLU A 1 90 ? -23.002 -17.262 20.335 1.00 64.12 90 GLU A N 1
ATOM 743 C CA . GLU A 1 90 ? -22.947 -18.632 19.769 1.00 64.12 90 GLU A CA 1
ATOM 744 C C . GLU A 1 90 ? -22.609 -18.646 18.270 1.00 64.12 90 GLU A C 1
ATOM 746 O O . GLU A 1 90 ? -23.446 -18.448 17.393 1.00 64.12 90 GLU A O 1
ATOM 751 N N . SER A 1 91 ? -21.322 -18.839 17.972 1.00 68.44 91 SER A N 1
ATOM 752 C CA . SER A 1 91 ? -20.792 -19.249 16.662 1.00 68.44 91 SER A CA 1
ATOM 753 C C . SER A 1 91 ? -19.292 -19.516 16.797 1.00 68.44 91 SER A C 1
ATOM 755 O O . SER A 1 91 ? -18.571 -18.741 17.423 1.00 68.44 91 SER A O 1
ATOM 757 N N . SER A 1 92 ? -18.798 -20.605 16.210 1.00 76.56 92 SER A N 1
ATOM 758 C CA . SER A 1 92 ? -17.360 -20.769 15.992 1.00 76.56 92 SER A CA 1
ATOM 759 C C . SER A 1 92 ? -16.944 -19.898 14.810 1.00 76.56 92 SER A C 1
ATOM 761 O O . SER A 1 92 ? -17.550 -19.985 13.741 1.00 76.56 92 SER A O 1
ATOM 763 N N . LEU A 1 93 ? -15.912 -19.078 14.985 1.00 83.94 93 LEU A N 1
ATOM 764 C CA . LEU A 1 93 ? -15.314 -18.307 13.898 1.00 83.94 93 LEU A CA 1
ATOM 765 C C . LEU A 1 93 ? -14.096 -19.051 13.347 1.00 83.94 93 LEU A C 1
ATOM 767 O O . LEU A 1 93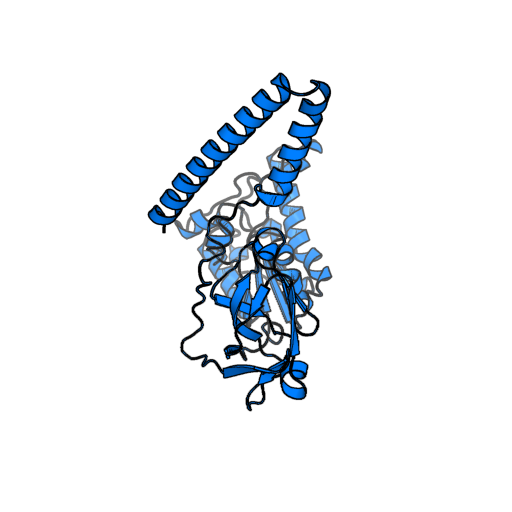 ? -13.373 -19.701 14.101 1.00 83.94 93 LEU A O 1
ATOM 771 N N . ALA A 1 94 ? -13.848 -18.942 12.042 1.00 80.62 94 ALA A N 1
ATOM 772 C CA . ALA A 1 94 ? -12.603 -19.438 11.467 1.00 80.62 94 ALA A CA 1
ATOM 773 C C . ALA A 1 94 ? -11.415 -18.644 12.038 1.00 80.62 94 ALA A C 1
ATOM 775 O O . ALA A 1 94 ? -11.458 -17.416 12.097 1.00 80.62 94 ALA A O 1
ATOM 776 N N . GLN A 1 95 ? -10.351 -19.341 12.447 1.00 75.56 95 GLN A N 1
ATOM 777 C CA . GLN A 1 95 ? -9.220 -18.730 13.158 1.00 75.56 95 GLN A CA 1
ATOM 778 C C . GLN A 1 95 ? -8.443 -17.727 12.282 1.00 75.56 95 GLN A C 1
ATOM 780 O O . GLN A 1 95 ? -7.960 -16.715 12.782 1.00 75.56 95 GLN A O 1
ATOM 785 N N . GLN A 1 96 ? -8.384 -17.968 10.968 1.00 77.19 96 GLN A N 1
ATOM 786 C CA . GLN A 1 96 ? -7.782 -17.081 9.964 1.00 77.19 96 GLN A CA 1
ATOM 787 C C . GLN A 1 96 ? -8.854 -16.271 9.216 1.00 77.19 96 GLN A C 1
ATOM 789 O O . GLN A 1 96 ? -8.954 -16.331 7.995 1.00 77.19 96 GLN A O 1
ATOM 794 N N . ALA A 1 97 ? -9.699 -15.552 9.953 1.00 86.88 97 ALA A N 1
ATOM 795 C CA . ALA A 1 97 ? -10.691 -14.656 9.368 1.00 86.88 97 ALA A CA 1
ATOM 796 C C . ALA A 1 97 ? -10.313 -13.189 9.586 1.00 86.88 97 ALA A C 1
ATOM 798 O O . ALA A 1 97 ? -9.833 -12.810 10.658 1.00 86.88 97 ALA A O 1
ATOM 799 N N . THR A 1 98 ? -10.614 -12.344 8.602 1.00 90.50 98 THR A N 1
ATOM 800 C CA . THR A 1 98 ? -10.710 -10.901 8.836 1.00 90.50 98 THR A CA 1
ATOM 801 C C . THR A 1 98 ? -12.020 -10.640 9.564 1.00 90.50 98 THR A C 1
ATOM 803 O O . THR A 1 98 ? -13.089 -11.032 9.094 1.00 90.50 98 THR A O 1
ATOM 806 N N . VAL A 1 99 ? -11.948 -9.998 10.726 1.00 93.19 99 VAL A N 1
ATOM 807 C CA . VAL A 1 99 ? -13.111 -9.782 11.591 1.00 93.19 99 VAL A CA 1
ATOM 808 C C . VAL A 1 99 ? -13.259 -8.298 11.872 1.00 93.19 99 VAL A C 1
ATOM 810 O O . VAL A 1 99 ? -12.374 -7.688 12.464 1.00 93.19 99 VAL A O 1
ATOM 813 N N . ILE A 1 100 ? -14.383 -7.717 11.457 1.00 96.06 100 ILE A N 1
ATOM 814 C CA . ILE A 1 100 ? -14.660 -6.283 11.571 1.00 96.06 100 ILE A CA 1
ATOM 815 C C . ILE A 1 100 ? -15.955 -6.070 12.355 1.00 96.06 100 ILE A C 1
ATOM 817 O O . ILE A 1 100 ? -17.020 -6.534 11.950 1.00 96.06 100 ILE A O 1
ATOM 821 N N . ALA A 1 101 ? -15.895 -5.336 13.465 1.00 96.00 101 ALA A N 1
ATOM 822 C CA . ALA A 1 101 ? -17.065 -5.009 14.271 1.00 96.00 101 ALA A CA 1
ATOM 823 C C . ALA A 1 101 ? -17.596 -3.614 13.928 1.00 96.00 101 ALA A C 1
ATOM 825 O O . ALA A 1 101 ? -16.941 -2.604 14.174 1.00 96.00 101 ALA A O 1
ATOM 826 N N . LYS A 1 102 ? -18.811 -3.547 13.391 1.00 97.00 102 LYS A N 1
ATOM 827 C CA . LYS A 1 102 ? -19.543 -2.302 13.174 1.00 97.00 102 LYS A CA 1
ATOM 828 C C . LYS A 1 102 ? -20.199 -1.868 14.481 1.00 97.00 102 LYS A C 1
ATOM 830 O O . LYS A 1 102 ? -21.113 -2.528 14.981 1.00 97.00 102 LYS A O 1
ATOM 835 N N . VAL A 1 103 ? -19.738 -0.742 15.008 1.00 96.88 103 VAL A N 1
ATOM 836 C CA . VAL A 1 103 ? -20.146 -0.178 16.297 1.00 96.88 103 VAL A CA 1
ATOM 837 C C . VAL A 1 103 ? -20.719 1.220 16.121 1.00 96.88 103 VAL A C 1
ATOM 839 O O . VAL A 1 103 ? -20.351 1.937 15.195 1.00 96.88 103 VAL A O 1
ATOM 842 N N . GLN A 1 104 ? -21.577 1.634 17.047 1.00 97.44 104 GLN A N 1
ATOM 843 C CA . GLN A 1 104 ? -21.916 3.043 17.232 1.00 97.44 104 GLN A CA 1
ATOM 844 C C . GLN A 1 104 ? -21.010 3.610 18.323 1.00 97.44 104 GLN A C 1
ATOM 846 O O . GLN A 1 104 ? -21.005 3.072 19.434 1.00 97.44 104 GLN A O 1
ATOM 851 N N . ILE A 1 105 ? -20.280 4.686 18.030 1.00 97.12 105 ILE A N 1
ATOM 852 C CA . ILE A 1 105 ? -19.424 5.371 19.003 1.00 97.12 105 ILE A CA 1
ATOM 853 C C . ILE A 1 105 ? -20.025 6.713 19.398 1.00 97.12 105 ILE A C 1
ATOM 855 O O . ILE A 1 105 ? -20.642 7.399 18.581 1.00 97.12 105 ILE A O 1
ATOM 859 N N . ASN A 1 106 ? -19.787 7.110 20.644 1.00 97.06 106 ASN A N 1
ATOM 860 C CA . ASN A 1 106 ? -20.148 8.420 21.163 1.00 97.06 106 ASN A CA 1
ATOM 861 C C . ASN A 1 106 ? -18.951 9.025 21.895 1.00 97.06 106 ASN A C 1
ATOM 863 O O . ASN A 1 106 ? -18.580 8.561 22.975 1.00 97.06 106 ASN A O 1
ATOM 867 N N . SER A 1 107 ? -18.350 10.072 21.330 1.00 96.69 107 SER A N 1
ATOM 868 C CA . SER A 1 107 ? -17.334 10.853 22.039 1.00 96.69 107 SER A CA 1
ATOM 869 C C . SER A 1 107 ? -17.920 11.567 23.253 1.00 96.69 107 SER A C 1
ATOM 871 O O . SER A 1 107 ? -19.005 12.150 23.199 1.00 96.69 107 SER A O 1
ATOM 873 N N . SER A 1 108 ? -17.160 11.580 24.345 1.00 95.88 108 SER A N 1
ATOM 874 C CA . SER A 1 108 ? -17.444 12.419 25.503 1.00 95.88 108 SER A CA 1
ATOM 875 C C . SER A 1 108 ? -17.093 13.881 25.211 1.00 95.88 108 SER A C 1
ATOM 877 O O . SER A 1 108 ? -16.556 14.226 24.155 1.00 95.88 108 SER A O 1
ATOM 879 N N . TRP A 1 109 ? -17.357 14.770 26.171 1.00 95.12 109 TRP A N 1
ATOM 880 C CA . TRP A 1 109 ? -16.930 16.164 26.059 1.00 95.12 109 TRP A CA 1
ATOM 881 C C . TRP A 1 109 ? -15.401 16.288 25.947 1.00 95.12 109 TRP A C 1
ATOM 883 O O . TRP A 1 109 ? -14.924 17.097 25.155 1.00 95.12 109 TRP A O 1
ATOM 893 N N . LEU A 1 110 ? -14.641 15.446 26.664 1.00 95.06 110 LEU A N 1
ATOM 894 C CA . LEU A 1 110 ? -13.180 15.365 26.551 1.00 95.06 110 LEU A CA 1
ATOM 895 C C . LEU A 1 110 ? -12.746 14.828 25.190 1.00 95.06 110 LEU A C 1
ATOM 897 O O . LEU A 1 110 ? -11.718 15.258 24.684 1.00 95.06 110 LEU A O 1
ATOM 901 N N . GLY A 1 111 ? -13.549 13.965 24.565 1.00 93.38 111 GLY A N 1
ATOM 902 C CA . GLY A 1 111 ? -13.277 13.419 23.233 1.00 93.38 111 GLY A CA 1
ATOM 903 C C . GLY A 1 111 ? -13.299 14.469 22.123 1.00 93.38 111 GLY A C 1
ATOM 904 O O . GLY A 1 111 ? -12.889 14.196 21.005 1.00 93.38 111 GLY A O 1
ATOM 905 N N . ARG A 1 112 ? -13.769 15.690 22.410 1.00 89.69 112 ARG A N 1
ATOM 906 C CA . ARG A 1 112 ? -13.670 16.844 21.499 1.00 89.69 112 ARG A CA 1
ATOM 907 C C . ARG A 1 112 ? -12.322 17.561 21.592 1.00 89.69 112 ARG A C 1
ATOM 909 O O . ARG A 1 112 ? -11.985 18.321 20.691 1.00 89.69 112 ARG A O 1
ATOM 916 N N . TRP A 1 113 ? -11.578 17.326 22.671 1.00 87.94 113 TRP A N 1
ATOM 917 C CA . TRP A 1 113 ? -10.278 17.937 22.949 1.00 87.94 113 TRP A CA 1
ATOM 918 C C . TRP A 1 113 ? -9.132 16.932 22.834 1.00 87.94 113 TRP A C 1
ATOM 920 O O . TRP A 1 113 ? -8.026 17.308 22.481 1.00 87.94 113 TRP A O 1
ATOM 930 N N . PHE A 1 114 ? -9.379 15.660 23.107 1.00 91.56 114 PHE A N 1
ATOM 931 C CA . PHE A 1 114 ? -8.389 14.599 22.995 1.00 91.56 114 PHE A CA 1
ATOM 932 C C . PHE A 1 114 ? -8.914 13.516 22.075 1.00 91.56 114 PHE A C 1
ATOM 934 O O . PHE A 1 114 ? -10.118 13.263 22.065 1.00 91.56 114 PHE A O 1
ATOM 941 N N . ASP A 1 115 ? -8.010 12.871 21.346 1.00 93.44 115 ASP A N 1
ATOM 942 C CA . ASP A 1 115 ? -8.370 11.826 20.393 1.00 93.44 115 ASP A CA 1
ATOM 943 C C . ASP A 1 115 ? -9.059 10.679 21.145 1.00 93.44 115 ASP A C 1
ATOM 945 O O . ASP A 1 115 ? -8.463 10.090 22.061 1.00 93.44 115 ASP A O 1
ATOM 949 N N . PRO A 1 116 ? -10.338 10.391 20.843 1.00 96.69 116 PRO A N 1
ATOM 950 C CA . PRO A 1 116 ? -11.022 9.263 21.437 1.00 96.69 116 PRO A CA 1
ATOM 951 C C . PRO A 1 116 ? -10.356 7.968 20.995 1.00 96.69 116 PRO A C 1
ATOM 953 O O . PRO A 1 116 ? -9.975 7.825 19.837 1.00 96.69 116 PRO A O 1
ATOM 956 N N . SER A 1 117 ? -10.258 6.993 21.887 1.00 97.62 117 SER A N 1
ATOM 957 C CA . SER A 1 117 ? -9.766 5.670 21.517 1.00 97.62 117 SER A CA 1
ATOM 958 C C . SER A 1 117 ? -10.538 4.572 22.217 1.00 97.62 117 SER A C 1
ATOM 960 O O . SER A 1 117 ? -11.152 4.785 23.262 1.00 97.62 117 SER A O 1
ATOM 962 N N . ILE A 1 118 ? -10.534 3.387 21.624 1.00 97.75 118 ILE A N 1
ATOM 963 C CA . ILE A 1 118 ? -11.118 2.195 22.217 1.00 97.75 118 ILE A CA 1
ATOM 964 C C . ILE A 1 118 ? -10.006 1.156 22.304 1.00 97.75 118 ILE A C 1
ATOM 966 O O . ILE A 1 118 ? -9.473 0.718 21.285 1.00 97.75 118 ILE A O 1
ATOM 970 N N . CYS A 1 119 ? -9.654 0.778 23.529 1.00 97.62 119 CYS A N 1
ATOM 971 C CA . CYS A 1 119 ? -8.772 -0.351 23.791 1.00 97.62 119 CYS A CA 1
ATOM 972 C C . CYS A 1 119 ? -9.613 -1.629 23.745 1.00 97.62 119 CYS A C 1
ATOM 974 O O . CYS A 1 119 ? -10.583 -1.738 24.502 1.00 97.62 119 CYS A O 1
ATOM 976 N N . ILE A 1 120 ? -9.278 -2.563 22.853 1.00 96.38 120 ILE A N 1
ATOM 977 C CA . ILE A 1 120 ? -10.010 -3.816 22.631 1.00 96.38 120 ILE A CA 1
ATOM 978 C C . ILE A 1 120 ? -9.016 -4.975 22.626 1.00 96.38 120 ILE A C 1
ATOM 980 O O . ILE A 1 120 ? -8.206 -5.110 21.709 1.00 96.38 120 ILE A O 1
ATOM 984 N N . GLY A 1 121 ? -9.098 -5.818 23.655 1.00 94.94 121 GLY A N 1
ATOM 985 C CA . GLY A 1 121 ? -8.149 -6.908 23.871 1.00 94.94 121 GLY A CA 1
ATOM 986 C C . GLY A 1 121 ? -6.713 -6.391 23.982 1.00 94.94 121 GLY A C 1
ATOM 987 O O . GLY A 1 121 ? -6.398 -5.710 24.956 1.00 94.94 121 GLY A O 1
ATOM 988 N N . ASN A 1 122 ? -5.852 -6.725 23.018 1.00 93.31 122 ASN A N 1
ATOM 989 C CA . ASN A 1 122 ? -4.453 -6.276 22.975 1.00 93.31 122 ASN A CA 1
ATOM 990 C C . ASN A 1 122 ? -4.190 -5.101 22.012 1.00 93.31 122 ASN A C 1
ATOM 992 O O . ASN A 1 122 ? -3.032 -4.744 21.809 1.00 93.31 122 ASN A O 1
ATOM 996 N N . ASP A 1 123 ? -5.239 -4.506 21.442 1.00 95.75 123 ASP A N 1
ATOM 997 C CA . ASP A 1 123 ? -5.150 -3.425 20.459 1.00 95.75 123 ASP A CA 1
ATOM 998 C C . ASP A 1 123 ? -5.792 -2.123 20.977 1.00 95.75 123 ASP A C 1
ATOM 1000 O O . ASP A 1 123 ? -6.653 -2.135 21.865 1.00 95.75 123 ASP A O 1
ATOM 1004 N N . GLN A 1 124 ? -5.388 -0.987 20.409 1.00 96.62 124 GLN A N 1
ATOM 1005 C CA . GLN A 1 124 ? -5.999 0.318 20.639 1.00 96.62 124 GLN A CA 1
ATOM 1006 C C . GLN A 1 124 ? -6.271 1.014 19.306 1.00 96.62 124 GLN A C 1
ATOM 1008 O O . GLN A 1 124 ? -5.351 1.384 18.582 1.00 96.62 124 GLN A O 1
ATOM 1013 N N . GLN A 1 125 ? -7.546 1.306 19.044 1.00 97.25 125 GLN A N 1
ATOM 1014 C CA . GLN A 1 125 ? -7.972 2.021 17.840 1.00 97.25 125 GLN A CA 1
ATOM 1015 C C . GLN A 1 125 ? -8.425 3.432 18.203 1.00 97.25 125 GLN A C 1
ATOM 1017 O O . GLN A 1 125 ? -9.282 3.618 19.069 1.00 97.25 125 GLN A O 1
ATOM 1022 N N . THR A 1 126 ? -7.807 4.424 17.565 1.00 96.69 126 THR A N 1
ATOM 1023 C CA . THR A 1 126 ? -8.016 5.855 17.821 1.00 96.69 126 THR A CA 1
ATOM 1024 C C . THR A 1 126 ? -8.886 6.466 16.723 1.00 96.69 126 THR A C 1
ATOM 1026 O O . THR A 1 126 ? -8.807 6.065 15.564 1.00 96.69 126 THR A O 1
ATOM 1029 N N . PHE A 1 127 ? -9.717 7.435 17.095 1.00 95.31 127 PHE A N 1
ATOM 1030 C CA . PHE A 1 127 ? -10.678 8.115 16.232 1.00 95.31 127 PHE A CA 1
ATOM 1031 C C . PHE A 1 127 ? -10.432 9.619 16.224 1.00 95.31 127 PHE A C 1
ATOM 1033 O O . PHE A 1 127 ? -9.725 10.167 17.070 1.00 95.31 127 PHE A O 1
ATOM 1040 N N . GLU A 1 128 ? -11.068 10.301 15.280 1.00 93.44 128 GLU A N 1
ATOM 1041 C CA . GLU A 1 128 ? -11.030 11.752 15.186 1.00 93.44 128 GLU A CA 1
ATOM 1042 C C . GLU A 1 128 ? -11.720 12.397 16.398 1.00 93.44 128 GLU A C 1
ATOM 1044 O O . GLU A 1 128 ? -12.660 11.860 16.996 1.00 93.44 128 GLU A O 1
ATOM 1049 N N . ARG A 1 129 ? -11.302 13.613 16.749 1.00 92.69 129 ARG A N 1
ATOM 1050 C CA . ARG A 1 129 ? -11.919 14.359 17.851 1.00 92.69 129 ARG A CA 1
ATOM 1051 C C . ARG A 1 129 ? -13.388 14.641 17.583 1.00 92.69 129 ARG A C 1
ATOM 1053 O O . ARG A 1 129 ? -13.785 15.121 16.523 1.00 92.69 129 ARG A O 1
ATOM 1060 N N . GLY A 1 130 ? -14.206 14.373 18.593 1.00 92.94 130 GLY A N 1
ATOM 1061 C CA . GLY A 1 130 ? -15.654 14.490 18.517 1.00 92.94 130 GLY A CA 1
ATOM 1062 C C . GLY A 1 130 ? -16.302 13.412 17.652 1.00 92.94 130 GLY A C 1
ATOM 1063 O O . GLY A 1 130 ? -17.453 13.606 17.257 1.00 92.94 130 GLY A O 1
ATOM 1064 N N . ALA A 1 131 ? -15.600 12.308 17.364 1.00 94.94 131 ALA A N 1
ATOM 1065 C CA . ALA A 1 131 ? -16.150 11.205 16.600 1.00 94.94 131 ALA A CA 1
ATOM 1066 C C . ALA A 1 131 ? -17.456 10.687 17.215 1.00 94.94 131 ALA A C 1
ATOM 1068 O O . ALA A 1 131 ? -17.565 10.406 18.414 1.00 94.94 131 ALA A O 1
ATOM 1069 N N . HIS A 1 132 ? -18.466 10.593 16.369 1.00 95.81 132 HIS A N 1
ATOM 1070 C CA . HIS A 1 132 ? -19.802 10.144 16.715 1.00 95.81 132 HIS A CA 1
ATOM 1071 C C . HIS A 1 132 ? -20.380 9.441 15.493 1.00 95.81 132 HIS A C 1
ATOM 1073 O O . HIS A 1 132 ? -20.062 9.821 14.366 1.00 95.81 132 HIS A O 1
ATOM 1079 N N . GLY A 1 133 ? -21.224 8.436 15.712 1.00 96.19 133 GLY A N 1
ATOM 1080 C CA . GLY A 1 133 ? -21.817 7.680 14.614 1.00 96.19 133 GLY A CA 1
ATOM 1081 C C . GLY A 1 133 ? -21.265 6.267 14.494 1.00 96.19 133 GLY A C 1
ATOM 1082 O O . GLY A 1 133 ? -20.619 5.735 15.402 1.00 96.19 133 GLY A O 1
ATOM 1083 N N . VAL A 1 134 ? -21.513 5.667 13.339 1.00 97.31 134 VAL A N 1
ATOM 1084 C CA . VAL A 1 134 ? -21.040 4.331 12.985 1.00 97.31 134 VAL A CA 1
ATOM 1085 C C . VAL A 1 134 ? -19.535 4.349 12.726 1.00 97.31 134 VAL A C 1
ATOM 1087 O O . VAL A 1 134 ? -19.035 5.169 11.950 1.00 97.31 134 VAL A O 1
ATOM 1090 N N . ARG A 1 135 ? -18.821 3.401 13.336 1.00 96.88 135 ARG A N 1
ATOM 1091 C CA . ARG A 1 135 ? -17.406 3.081 13.105 1.00 96.88 135 ARG A CA 1
ATOM 1092 C C . ARG A 1 135 ? -17.215 1.579 12.948 1.00 96.88 135 ARG A C 1
ATOM 1094 O O . ARG A 1 135 ? -18.116 0.793 13.231 1.00 96.88 135 ARG A O 1
ATOM 1101 N N . TYR A 1 136 ? -16.031 1.195 12.489 1.00 96.88 136 TYR A N 1
ATOM 1102 C CA . TYR A 1 136 ? -15.667 -0.192 12.233 1.00 96.88 136 TYR A CA 1
ATOM 1103 C C . TYR A 1 136 ? -14.363 -0.483 12.962 1.00 96.88 136 TYR A C 1
ATOM 1105 O O . TYR A 1 136 ? -13.364 0.183 12.712 1.00 96.88 136 TYR A O 1
ATOM 1113 N N . LEU A 1 137 ? -14.409 -1.438 13.885 1.00 96.44 137 LEU A N 1
ATOM 1114 C CA . LEU A 1 137 ? -13.266 -1.877 14.671 1.00 96.44 137 LEU A CA 1
ATOM 1115 C C . LEU A 1 137 ? -12.659 -3.109 14.019 1.00 96.44 137 LEU A C 1
ATOM 1117 O O . LEU A 1 137 ? -13.382 -4.068 13.740 1.00 96.44 137 LEU A O 1
ATOM 1121 N N . ASN A 1 138 ? -11.349 -3.108 13.808 1.00 95.88 138 ASN A N 1
ATOM 1122 C CA . ASN A 1 138 ? -10.651 -4.295 13.333 1.00 95.88 138 ASN A CA 1
ATOM 1123 C C . ASN A 1 138 ? -10.369 -5.243 14.507 1.00 95.88 138 ASN A C 1
ATOM 1125 O O . ASN A 1 138 ? -9.634 -4.890 15.417 1.00 95.88 138 ASN A O 1
ATOM 1129 N N . LEU A 1 139 ? -10.958 -6.435 14.506 1.00 94.94 139 LEU A N 1
ATOM 1130 C CA . LEU A 1 139 ? -10.725 -7.475 15.517 1.00 94.94 139 LEU A CA 1
ATOM 1131 C C . LEU A 1 139 ? -9.883 -8.640 14.964 1.00 94.94 139 LEU A C 1
ATOM 1133 O O . LEU A 1 139 ? -9.744 -9.679 15.614 1.00 94.94 139 LEU A O 1
ATOM 1137 N N . THR A 1 140 ? -9.346 -8.491 13.750 1.00 92.00 140 THR A N 1
ATOM 1138 C CA . THR A 1 140 ? -8.511 -9.501 13.086 1.00 92.00 140 THR A CA 1
ATOM 1139 C C . THR A 1 140 ? -7.288 -9.825 13.942 1.00 92.00 140 THR A C 1
ATOM 1141 O O . THR A 1 140 ? -6.681 -8.938 14.535 1.00 92.00 140 THR A O 1
ATOM 1144 N N . GLY A 1 141 ? -6.940 -11.111 14.036 1.00 89.62 141 GLY A N 1
ATOM 1145 C CA . GLY A 1 141 ? -5.861 -11.598 14.906 1.00 89.62 141 GLY A CA 1
ATOM 1146 C C . GLY A 1 141 ? -6.266 -11.825 16.369 1.00 89.62 141 GLY A C 1
ATOM 1147 O O . GLY A 1 141 ? -5.509 -12.439 17.111 1.00 89.62 141 GLY A O 1
ATOM 1148 N N . GLN A 1 142 ? -7.471 -11.413 16.781 1.00 92.94 142 GLN A N 1
ATOM 1149 C CA . GLN A 1 142 ? -7.990 -11.616 18.144 1.00 92.94 142 GLN A CA 1
ATOM 1150 C C . GLN A 1 142 ? -9.174 -12.602 18.203 1.00 92.94 142 GLN A C 1
ATOM 1152 O O . GLN A 1 142 ? -9.893 -12.662 19.203 1.00 92.94 142 GLN A O 1
ATOM 1157 N N . VAL A 1 143 ? -9.385 -13.383 17.136 1.00 91.50 143 VAL A N 1
ATOM 1158 C CA . VAL A 1 143 ? -10.538 -14.288 16.971 1.00 91.50 143 VAL A CA 1
ATOM 1159 C C . VAL A 1 143 ? -10.634 -15.305 18.104 1.00 91.50 143 VAL A C 1
ATOM 1161 O O . VAL A 1 143 ? -11.699 -15.454 18.694 1.00 91.50 143 VAL A O 1
ATOM 1164 N N . GLU A 1 144 ? -9.524 -15.953 18.455 1.00 90.62 144 GLU A N 1
ATOM 1165 C CA . GLU A 1 144 ? -9.489 -16.968 19.513 1.00 90.62 144 GLU A CA 1
ATOM 1166 C C . GLU A 1 144 ? -9.891 -16.393 20.879 1.00 90.62 144 GLU A C 1
ATOM 1168 O O . GLU A 1 144 ? -10.726 -16.959 21.587 1.00 90.62 144 GLU A O 1
ATOM 1173 N N . ALA A 1 145 ? -9.354 -15.224 21.236 1.00 91.81 145 ALA A N 1
ATOM 1174 C CA . ALA A 1 145 ? -9.705 -14.547 22.480 1.00 91.81 145 ALA A CA 1
ATOM 1175 C C . ALA A 1 145 ? -11.184 -14.121 22.495 1.00 91.81 145 ALA A C 1
ATOM 1177 O O . ALA A 1 145 ? -11.865 -14.291 23.512 1.00 91.81 145 ALA A O 1
ATOM 1178 N N . LEU A 1 146 ? -11.700 -13.632 21.360 1.00 92.88 146 LEU A N 1
ATOM 1179 C CA . LEU A 1 146 ? -13.109 -13.282 21.190 1.00 92.88 146 LEU A CA 1
ATOM 1180 C C . LEU A 1 146 ? -14.032 -14.491 21.391 1.00 92.88 146 LEU A C 1
ATOM 1182 O O . LEU A 1 146 ? -15.039 -14.363 22.086 1.00 92.88 146 LEU A O 1
ATOM 1186 N N . THR A 1 147 ? -13.694 -15.650 20.821 1.00 90.38 147 THR A N 1
ATOM 1187 C CA . THR A 1 147 ? -14.525 -16.860 20.908 1.00 90.38 147 THR A CA 1
ATOM 1188 C C . THR A 1 147 ? -14.453 -17.547 22.269 1.00 90.38 147 THR A C 1
ATOM 1190 O O . THR A 1 147 ? -15.463 -18.067 22.731 1.00 90.38 147 THR A O 1
ATOM 1193 N N . THR A 1 148 ? -13.290 -17.544 22.929 1.00 88.75 148 THR A N 1
ATOM 1194 C CA . THR A 1 148 ? -13.080 -18.312 24.170 1.00 88.75 148 THR A CA 1
ATOM 1195 C C . THR A 1 148 ? -13.541 -17.560 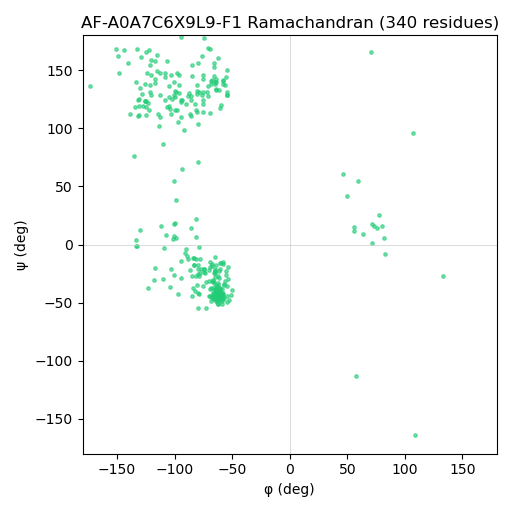25.418 1.00 88.75 148 THR A C 1
ATOM 1197 O O . THR A 1 148 ? -14.183 -18.139 26.290 1.00 88.75 148 THR A O 1
ATOM 1200 N N . ALA A 1 149 ? -13.211 -16.269 25.530 1.00 88.75 149 ALA A N 1
ATOM 1201 C CA . ALA A 1 149 ? -13.453 -15.481 26.747 1.00 88.75 149 ALA A CA 1
ATOM 1202 C C . ALA A 1 149 ? -14.094 -14.106 26.480 1.00 88.75 149 ALA A C 1
ATOM 1204 O O . ALA A 1 149 ? -14.335 -13.327 27.415 1.00 88.75 149 ALA A O 1
ATOM 1205 N N . GLY A 1 150 ? -14.325 -13.766 25.213 1.00 93.19 150 GLY A N 1
ATOM 1206 C CA . GLY A 1 150 ? -14.661 -12.413 24.789 1.00 93.19 150 GLY A CA 1
ATOM 1207 C C . GLY A 1 150 ? -13.486 -11.437 24.902 1.00 93.19 150 GLY A C 1
ATOM 1208 O O . GLY A 1 150 ? -12.497 -11.701 25.587 1.00 93.19 150 GLY A O 1
ATOM 1209 N N . LEU A 1 151 ? -13.602 -10.270 24.269 1.00 95.88 151 LEU A N 1
ATOM 1210 C CA . LEU A 1 151 ? -12.564 -9.229 24.303 1.00 95.88 151 LEU A CA 1
ATOM 1211 C C . LEU A 1 151 ? -12.922 -8.136 25.302 1.00 95.88 151 LEU A C 1
ATOM 1213 O O . LEU A 1 151 ? -14.017 -7.586 25.233 1.00 95.88 151 LEU A O 1
ATOM 1217 N N . ALA A 1 152 ? -12.009 -7.794 26.212 1.00 96.44 152 ALA A N 1
ATOM 1218 C CA . ALA A 1 152 ? -12.188 -6.634 27.083 1.00 96.44 152 ALA A CA 1
ATOM 1219 C C . ALA A 1 152 ? -12.200 -5.347 26.253 1.00 96.44 152 ALA A C 1
ATOM 1221 O O . ALA A 1 152 ? -11.392 -5.203 25.339 1.00 96.44 152 ALA A O 1
ATOM 1222 N N . VAL A 1 153 ? -13.107 -4.430 26.579 1.00 97.12 153 VAL A N 1
ATOM 1223 C CA . VAL A 1 153 ? -13.264 -3.148 25.899 1.00 97.12 153 VAL A CA 1
ATOM 1224 C C . VAL A 1 153 ? -13.269 -2.019 26.904 1.00 97.12 153 VAL A C 1
ATOM 1226 O O . VAL A 1 153 ? -14.059 -2.006 27.849 1.00 97.12 153 VAL A O 1
ATOM 1229 N N . GLN A 1 154 ? -12.438 -1.023 26.634 1.00 97.19 154 GLN A N 1
ATOM 1230 C CA . GLN A 1 154 ? -12.398 0.210 27.392 1.00 97.19 154 GLN A CA 1
ATOM 1231 C C . GLN A 1 154 ? -12.344 1.400 26.442 1.00 97.19 154 GLN A C 1
ATOM 1233 O O . GLN A 1 154 ? -11.402 1.563 25.671 1.00 97.19 154 GLN A O 1
ATOM 1238 N N . GLY A 1 155 ? -13.363 2.251 26.519 1.00 96.56 155 GLY A N 1
ATOM 1239 C CA . GLY A 1 155 ? -13.364 3.531 25.826 1.00 96.56 155 GLY A CA 1
ATOM 1240 C C . GLY A 1 155 ? -12.567 4.575 26.606 1.00 96.56 155 GLY A C 1
ATOM 1241 O O . GLY A 1 155 ? -12.765 4.765 27.808 1.00 96.56 155 GLY A O 1
ATOM 1242 N N . ARG A 1 156 ? -11.685 5.287 25.911 1.00 97.25 156 ARG A N 1
ATOM 1243 C CA . ARG A 1 156 ? -11.015 6.497 26.375 1.00 97.25 156 ARG A CA 1
ATOM 1244 C C . ARG A 1 156 ? -11.632 7.684 25.651 1.00 97.25 156 ARG A C 1
ATOM 1246 O O . ARG A 1 156 ? -11.617 7.767 24.427 1.00 97.25 156 ARG A O 1
ATOM 1253 N N . PHE A 1 157 ? -12.223 8.589 26.426 1.00 97.88 157 PHE A N 1
ATOM 1254 C CA . PHE A 1 157 ? -12.959 9.758 25.928 1.00 97.88 157 PHE A CA 1
ATOM 1255 C C . PHE A 1 157 ? -14.109 9.449 24.951 1.00 97.88 157 PHE A C 1
ATOM 1257 O O . PHE A 1 157 ? -14.642 10.356 24.318 1.00 97.88 157 PHE A O 1
ATOM 1264 N N . CYS A 1 158 ? -14.542 8.194 24.869 1.00 97.25 158 CYS A N 1
ATOM 1265 C CA . CYS A 1 158 ? -15.713 7.759 24.122 1.00 97.25 158 CYS A CA 1
ATOM 1266 C C . CYS A 1 158 ? -16.334 6.518 24.766 1.00 97.25 158 CYS A C 1
ATOM 1268 O O . CYS A 1 158 ? -15.743 5.890 25.646 1.00 97.25 158 CYS A O 1
ATOM 1270 N N . SER A 1 159 ? -17.537 6.177 24.321 1.00 96.75 159 SER A N 1
ATOM 1271 C CA . SER A 1 159 ? -18.212 4.918 24.617 1.00 96.75 159 SER A CA 1
ATOM 1272 C C . SER A 1 159 ? -18.714 4.266 23.331 1.00 96.75 159 SER A C 1
ATOM 1274 O O . SER A 1 159 ? -18.860 4.935 22.305 1.00 96.75 159 SER A O 1
ATOM 1276 N N . ILE A 1 160 ? -18.992 2.962 23.397 1.00 96.62 160 ILE A N 1
ATOM 1277 C CA . ILE A 1 160 ? -19.634 2.211 22.314 1.00 96.62 160 ILE A CA 1
ATOM 1278 C C . ILE A 1 160 ? -21.005 1.692 22.743 1.00 96.62 160 ILE A C 1
ATOM 1280 O O . ILE A 1 160 ? -21.226 1.397 23.920 1.00 96.62 160 ILE A O 1
ATOM 1284 N N . ALA A 1 161 ? -21.927 1.573 21.788 1.00 95.94 161 ALA A N 1
ATOM 1285 C CA . ALA A 1 161 ? -23.220 0.937 22.022 1.00 95.94 161 ALA A CA 1
ATOM 1286 C C . ALA A 1 161 ? -23.075 -0.562 22.331 1.00 95.94 161 ALA A C 1
ATOM 1288 O O . ALA A 1 161 ? -22.105 -1.212 21.942 1.00 95.94 161 ALA A O 1
ATOM 1289 N N . THR A 1 162 ? -24.068 -1.120 23.027 1.00 94.50 162 THR A N 1
ATOM 1290 C CA . THR A 1 162 ? -24.035 -2.515 23.486 1.00 94.50 162 THR A CA 1
ATOM 1291 C C . THR A 1 162 ? -24.366 -3.533 22.402 1.00 94.50 162 THR A C 1
ATOM 1293 O O . THR A 1 162 ? -23.909 -4.670 22.495 1.00 94.50 162 THR A O 1
ATOM 1296 N N . GLN A 1 163 ? -25.150 -3.147 21.392 1.00 93.75 163 GLN A N 1
ATOM 1297 C CA . GLN A 1 163 ? -25.485 -3.979 20.238 1.00 93.75 163 GLN A CA 1
ATOM 1298 C C . GLN A 1 163 ? -24.525 -3.682 19.091 1.00 93.75 163 GLN A C 1
ATOM 1300 O O . GLN A 1 163 ? -24.403 -2.536 18.657 1.00 93.75 163 GLN A O 1
ATOM 1305 N N . ILE A 1 164 ? -23.837 -4.719 18.623 1.00 95.31 164 ILE A N 1
ATOM 1306 C CA . ILE A 1 164 ? -22.738 -4.610 17.669 1.00 95.31 164 ILE A CA 1
ATOM 1307 C C . ILE A 1 164 ? -22.938 -5.659 16.578 1.00 95.31 164 ILE A C 1
ATOM 1309 O O . ILE A 1 164 ? -23.342 -6.790 16.849 1.00 95.31 164 ILE A O 1
ATOM 1313 N N . GLN A 1 165 ? -22.657 -5.281 15.334 1.00 94.94 165 GLN A N 1
ATOM 1314 C CA . GLN A 1 165 ? -22.674 -6.206 14.203 1.00 94.94 165 GLN A CA 1
ATOM 1315 C C . GLN A 1 165 ? -21.245 -6.638 13.888 1.00 94.94 165 GLN A C 1
ATOM 1317 O O . GLN A 1 165 ? -20.378 -5.792 13.686 1.00 94.94 165 GLN A O 1
ATOM 1322 N N . LEU A 1 166 ? -20.998 -7.940 13.831 1.00 94.69 166 LEU A N 1
ATOM 1323 C CA . LEU A 1 166 ? -19.698 -8.519 13.519 1.00 94.69 166 LEU A CA 1
ATOM 1324 C C . LEU A 1 166 ? -19.705 -9.076 12.097 1.00 94.69 166 LEU A C 1
ATOM 1326 O O . LEU A 1 166 ? -20.466 -9.988 11.790 1.00 94.69 166 LEU A O 1
ATOM 1330 N N . TYR A 1 167 ? -18.844 -8.550 11.240 1.00 94.06 167 TYR A N 1
ATOM 1331 C CA . TYR A 1 167 ? -18.631 -9.050 9.888 1.00 94.06 167 TYR A CA 1
ATOM 1332 C C . TYR A 1 167 ? -17.384 -9.927 9.880 1.00 94.06 167 TYR A C 1
ATOM 1334 O O . TYR A 1 167 ? -16.348 -9.546 10.427 1.00 94.06 167 TYR A O 1
ATOM 1342 N N . VAL A 1 168 ? -17.499 -11.109 9.281 1.00 91.56 168 VAL A N 1
ATOM 1343 C CA . VAL A 1 168 ? -16.447 -12.127 9.261 1.00 91.56 168 VAL A CA 1
ATOM 1344 C C . VAL A 1 168 ? -16.184 -12.503 7.814 1.00 91.56 168 VAL A C 1
ATOM 1346 O O . VAL A 1 168 ? -17.094 -12.924 7.102 1.00 91.56 168 VAL A O 1
ATOM 1349 N N . PHE A 1 169 ? -14.936 -12.355 7.387 1.00 89.88 169 PHE A N 1
ATOM 1350 C CA . PHE A 1 169 ? -14.491 -12.684 6.043 1.00 89.88 169 PHE A CA 1
ATOM 1351 C C . PHE A 1 169 ? -13.502 -13.840 6.137 1.00 89.88 169 PHE A C 1
ATOM 1353 O O . PHE A 1 169 ? -12.408 -13.699 6.680 1.00 89.88 169 PHE A O 1
ATOM 1360 N N . THR A 1 170 ? -13.903 -14.998 5.621 1.00 81.50 170 THR A N 1
ATOM 1361 C CA . THR A 1 170 ? -13.113 -16.237 5.625 1.00 81.50 170 THR A CA 1
ATOM 1362 C C . THR A 1 170 ? -12.409 -16.447 4.286 1.00 81.50 170 THR A C 1
ATOM 1364 O O . THR A 1 170 ? -12.396 -17.557 3.754 1.00 81.50 170 THR A O 1
ATOM 1367 N N . GLN A 1 171 ? -11.905 -15.369 3.679 1.00 70.81 171 GLN A N 1
ATOM 1368 C CA . GLN A 1 171 ? -11.141 -15.491 2.442 1.00 70.81 171 GLN A CA 1
ATOM 1369 C C . GLN A 1 171 ? -9.807 -16.188 2.739 1.00 70.81 171 GLN A C 1
ATOM 1371 O O . GLN A 1 171 ? -9.195 -15.895 3.768 1.00 70.81 171 GLN A O 1
ATOM 1376 N N . PRO A 1 172 ? -9.361 -17.117 1.873 1.00 68.06 172 PRO A N 1
ATOM 1377 C CA . PRO A 1 172 ? -8.052 -17.730 2.028 1.00 68.06 172 PRO A CA 1
ATOM 1378 C C . PRO A 1 172 ? -6.989 -16.634 2.055 1.00 68.06 172 PRO A C 1
ATOM 1380 O O . PRO A 1 172 ? -7.065 -15.675 1.283 1.00 68.06 172 PRO A O 1
ATOM 1383 N N . SER A 1 173 ? -6.018 -16.768 2.962 1.00 72.94 173 SER A N 1
ATOM 1384 C CA . SER A 1 173 ? -4.929 -15.800 3.054 1.00 72.94 173 SER A CA 1
ATOM 1385 C C . SER A 1 173 ? -4.256 -15.672 1.686 1.00 72.94 173 SER A C 1
ATOM 1387 O O . SER A 1 173 ? -3.845 -16.698 1.130 1.00 72.94 173 SER A O 1
ATOM 1389 N N . PRO A 1 174 ? -4.080 -14.451 1.151 1.00 78.31 174 PRO A N 1
ATOM 1390 C CA . PRO A 1 174 ? -3.396 -14.257 -0.125 1.00 78.31 174 PRO A CA 1
ATOM 1391 C C . PRO A 1 174 ? -1.946 -14.767 -0.097 1.00 78.31 174 PRO A C 1
ATOM 1393 O O . PRO A 1 174 ? -1.352 -14.982 -1.144 1.00 78.31 174 PRO A O 1
ATOM 1396 N N . THR A 1 175 ? -1.385 -14.995 1.095 1.00 83.50 175 THR A N 1
ATOM 1397 C CA . THR A 1 175 ? -0.022 -15.498 1.309 1.00 83.50 175 THR A CA 1
ATOM 1398 C C . THR A 1 175 ? 0.127 -17.017 1.169 1.00 83.50 175 THR A C 1
ATOM 1400 O O . THR A 1 175 ? 1.254 -17.515 1.138 1.00 83.50 175 THR A O 1
ATOM 1403 N N . ALA A 1 176 ? -0.985 -17.763 1.121 1.00 80.25 176 ALA A N 1
ATOM 1404 C CA . ALA A 1 176 ? -0.967 -19.225 1.059 1.00 80.25 176 ALA A CA 1
ATOM 1405 C C . ALA A 1 176 ? -0.806 -19.774 -0.370 1.00 80.25 176 ALA A C 1
ATOM 1407 O O . ALA A 1 176 ? -0.305 -20.886 -0.529 1.00 80.25 176 ALA A O 1
ATOM 1408 N N . GLY A 1 177 ? -1.240 -19.015 -1.382 1.00 85.94 177 GLY A N 1
ATOM 1409 C CA . GLY A 1 177 ? -1.124 -19.376 -2.798 1.00 85.94 177 GLY A CA 1
ATOM 1410 C C . GLY A 1 177 ? 0.125 -18.802 -3.467 1.00 85.94 177 GLY A C 1
ATOM 1411 O O . GLY A 1 177 ? 0.899 -18.063 -2.856 1.00 85.94 177 GLY A O 1
ATOM 1412 N N . ASN A 1 178 ? 0.295 -19.120 -4.748 1.00 93.56 178 ASN A N 1
ATOM 1413 C CA . ASN A 1 178 ? 1.311 -18.515 -5.600 1.00 93.56 178 ASN A CA 1
ATOM 1414 C C . ASN A 1 178 ? 0.942 -17.051 -5.854 1.00 93.56 178 ASN A C 1
ATOM 1416 O O . ASN A 1 178 ? -0.052 -16.757 -6.521 1.00 93.56 178 ASN A O 1
ATOM 1420 N N . MET A 1 179 ? 1.740 -16.130 -5.333 1.00 96.25 179 MET A N 1
ATOM 1421 C CA . MET A 1 179 ? 1.526 -14.700 -5.491 1.00 96.25 179 MET A CA 1
ATOM 1422 C C . MET A 1 179 ? 2.359 -14.156 -6.650 1.00 96.25 179 MET A C 1
ATOM 1424 O O . MET A 1 179 ? 3.543 -14.464 -6.788 1.00 96.25 179 MET A O 1
ATOM 1428 N N . MET A 1 180 ? 1.755 -13.291 -7.457 1.00 98.06 180 MET A N 1
ATOM 1429 C CA . MET A 1 180 ? 2.472 -12.429 -8.388 1.00 98.06 180 MET A CA 1
ATOM 1430 C C . MET A 1 180 ? 2.169 -10.972 -8.076 1.00 98.06 180 MET A C 1
ATOM 1432 O O . MET A 1 180 ? 1.005 -10.587 -7.995 1.00 98.06 180 MET A O 1
ATOM 1436 N N . ILE A 1 181 ? 3.214 -10.164 -7.935 1.00 98.25 181 ILE A N 1
ATOM 1437 C CA . ILE A 1 181 ? 3.108 -8.712 -7.802 1.00 98.25 181 ILE A CA 1
ATOM 1438 C C . ILE A 1 181 ? 3.471 -8.076 -9.140 1.00 98.25 181 ILE A C 1
ATOM 1440 O O . ILE A 1 181 ? 4.558 -8.318 -9.663 1.00 98.25 181 ILE A O 1
ATOM 1444 N N . LEU A 1 182 ? 2.580 -7.244 -9.675 1.00 98.44 182 LEU A N 1
ATOM 1445 C CA . LEU A 1 182 ? 2.867 -6.363 -10.802 1.00 98.44 182 LEU A CA 1
ATOM 1446 C C . LEU A 1 182 ? 3.283 -4.994 -10.260 1.00 98.44 182 LEU A C 1
ATOM 1448 O O . LEU A 1 182 ? 2.464 -4.265 -9.702 1.00 98.44 182 LEU A O 1
ATOM 1452 N N . ALA A 1 183 ? 4.563 -4.666 -10.408 1.00 97.94 183 ALA A N 1
ATOM 1453 C CA . ALA A 1 183 ? 5.156 -3.417 -9.948 1.00 97.94 183 ALA A CA 1
ATOM 1454 C C . ALA A 1 183 ? 5.382 -2.478 -11.148 1.00 97.94 183 ALA A C 1
ATOM 1456 O O . ALA A 1 183 ? 6.163 -2.813 -12.040 1.00 97.94 183 ALA A O 1
ATOM 1457 N N . PRO A 1 184 ? 4.725 -1.311 -11.224 1.00 97.19 184 PRO A N 1
ATOM 1458 C CA . PRO A 1 184 ? 4.960 -0.359 -12.311 1.00 97.19 184 PRO A CA 1
ATOM 1459 C C . PRO A 1 184 ? 6.436 0.063 -12.410 1.00 97.19 184 PRO A C 1
ATOM 1461 O O . PRO A 1 184 ? 7.022 0.033 -13.499 1.00 97.19 184 PRO A O 1
ATOM 1464 N N . HIS A 1 185 ? 7.054 0.385 -11.272 1.00 97.38 185 HIS A N 1
ATOM 1465 C CA . HIS A 1 185 ? 8.443 0.816 -11.128 1.00 97.38 185 HIS A CA 1
ATOM 1466 C C . HIS A 1 185 ? 9.217 -0.067 -10.136 1.00 97.38 185 HIS A C 1
ATOM 1468 O O . HIS A 1 185 ? 8.659 -0.872 -9.391 1.00 97.38 185 HIS A O 1
ATOM 1474 N N . ALA A 1 186 ? 10.544 0.056 -10.161 1.00 94.62 186 ALA A N 1
ATOM 1475 C CA . ALA A 1 186 ? 11.430 -0.645 -9.237 1.00 94.62 186 ALA A CA 1
ATOM 1476 C C . ALA A 1 186 ? 11.468 0.062 -7.876 1.00 94.62 186 ALA A C 1
ATOM 1478 O O . ALA A 1 186 ? 12.142 1.090 -7.795 1.00 94.62 186 ALA A O 1
ATOM 1479 N N . ASP A 1 187 ? 10.782 -0.501 -6.875 1.00 94.62 187 ASP A N 1
ATOM 1480 C CA . ASP A 1 187 ? 10.538 -0.038 -5.486 1.00 94.62 187 ASP A CA 1
ATOM 1481 C C . ASP A 1 187 ? 9.058 -0.185 -5.094 1.00 94.62 187 ASP A C 1
ATOM 1483 O O . ASP A 1 187 ? 8.744 -0.351 -3.916 1.00 94.62 187 ASP A O 1
ATOM 1487 N N . ASP A 1 188 ? 8.141 -0.149 -6.065 1.00 96.75 188 ASP A N 1
ATOM 1488 C CA . ASP A 1 188 ? 6.697 -0.185 -5.807 1.00 96.75 188 ASP A CA 1
ATOM 1489 C C . ASP A 1 188 ? 6.258 -1.449 -5.053 1.00 96.75 188 ASP A C 1
ATOM 1491 O O . ASP A 1 188 ? 5.407 -1.379 -4.163 1.00 96.75 188 ASP A O 1
ATOM 1495 N N . ALA A 1 189 ? 6.848 -2.609 -5.366 1.00 96.62 189 ALA A N 1
ATOM 1496 C CA . ALA A 1 189 ? 6.543 -3.851 -4.656 1.00 96.62 189 ALA A CA 1
ATOM 1497 C C . ALA A 1 189 ? 6.947 -3.753 -3.180 1.00 96.62 189 ALA A C 1
ATOM 1499 O O . ALA A 1 189 ? 6.180 -4.129 -2.292 1.00 96.62 189 ALA A O 1
ATOM 1500 N N . GLU A 1 190 ? 8.132 -3.219 -2.903 1.00 96.62 190 GLU A N 1
ATOM 1501 C CA . GLU A 1 190 ? 8.650 -3.026 -1.557 1.00 96.62 190 GLU A CA 1
ATOM 1502 C C . GLU A 1 190 ? 7.825 -1.994 -0.779 1.00 96.62 190 GLU A C 1
ATOM 1504 O O . GLU A 1 190 ? 7.428 -2.238 0.361 1.00 96.62 190 GLU A O 1
ATOM 1509 N N . LEU A 1 191 ? 7.527 -0.849 -1.395 1.00 95.06 191 LEU A N 1
ATOM 1510 C CA . LEU A 1 191 ? 6.786 0.234 -0.755 1.00 95.06 191 LEU A CA 1
ATOM 1511 C C . LEU A 1 191 ? 5.346 -0.173 -0.431 1.00 95.06 191 LEU A C 1
ATOM 1513 O O . LEU A 1 191 ? 4.859 0.120 0.663 1.00 95.06 191 LEU A O 1
ATOM 1517 N N . ALA A 1 192 ? 4.666 -0.845 -1.362 1.00 94.06 192 ALA A N 1
ATOM 1518 C CA . ALA A 1 192 ? 3.242 -1.139 -1.235 1.00 94.06 192 ALA A CA 1
ATOM 1519 C C . ALA A 1 192 ? 2.946 -2.516 -0.623 1.00 94.06 192 ALA A C 1
ATOM 1521 O O . ALA A 1 192 ? 1.901 -2.690 0.007 1.00 94.06 192 ALA A O 1
ATOM 1522 N N . ALA A 1 193 ? 3.828 -3.503 -0.808 1.00 94.94 193 ALA A N 1
ATOM 1523 C CA . ALA A 1 193 ? 3.513 -4.904 -0.539 1.00 94.94 193 ALA A CA 1
ATOM 1524 C C . ALA A 1 193 ? 4.576 -5.675 0.264 1.00 94.94 193 ALA A C 1
ATOM 1526 O O . ALA A 1 193 ? 4.352 -6.860 0.517 1.00 94.94 193 ALA A O 1
ATOM 1527 N N . PHE A 1 194 ? 5.673 -5.063 0.740 1.00 96.38 194 PHE A N 1
ATOM 1528 C CA . PHE A 1 194 ? 6.716 -5.788 1.496 1.00 96.38 194 PHE A CA 1
ATOM 1529 C C . PHE A 1 194 ? 6.162 -6.589 2.674 1.00 96.38 194 PHE A C 1
ATOM 1531 O O . PHE A 1 194 ? 6.456 -7.775 2.820 1.00 96.38 194 PHE A O 1
ATOM 1538 N N . GLY A 1 195 ? 5.312 -5.970 3.499 1.00 93.00 195 GLY A N 1
ATOM 1539 C CA . GLY A 1 195 ? 4.701 -6.647 4.646 1.00 93.00 195 GLY A CA 1
ATOM 1540 C C . GLY A 1 195 ? 3.814 -7.834 4.254 1.00 93.00 195 GLY A C 1
ATOM 1541 O O . GLY A 1 195 ? 3.677 -8.772 5.033 1.00 93.00 195 GLY A O 1
ATOM 1542 N N . LEU A 1 196 ? 3.242 -7.817 3.046 1.00 92.38 196 LEU A N 1
ATOM 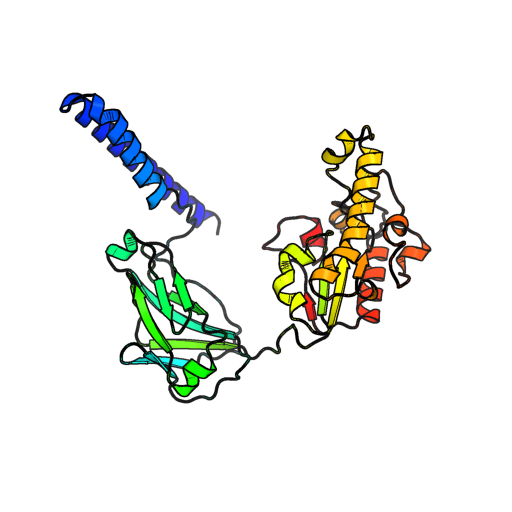1543 C CA . LEU A 1 196 ? 2.427 -8.906 2.518 1.00 92.38 196 LEU A CA 1
ATOM 1544 C C . LEU A 1 196 ? 3.302 -10.042 1.977 1.00 92.38 196 LEU A C 1
ATOM 1546 O O . LEU A 1 196 ? 3.131 -11.193 2.377 1.00 92.38 196 LEU A O 1
ATOM 1550 N N . TYR A 1 197 ? 4.228 -9.733 1.067 1.00 95.12 197 TYR A N 1
ATOM 1551 C CA . TYR A 1 197 ? 4.960 -10.775 0.350 1.00 95.12 197 TYR A CA 1
ATOM 1552 C C . TYR A 1 197 ? 6.100 -11.386 1.166 1.00 95.12 197 TYR A C 1
ATOM 1554 O O . TYR A 1 197 ? 6.425 -12.548 0.954 1.00 95.12 197 TYR A O 1
ATOM 1562 N N . SER A 1 198 ? 6.664 -10.663 2.142 1.00 95.06 198 SER A N 1
ATOM 1563 C CA . SER A 1 198 ? 7.685 -11.221 3.047 1.00 95.06 198 SER A CA 1
ATOM 1564 C C . SER A 1 198 ? 7.158 -12.352 3.937 1.00 95.06 198 SER A C 1
ATOM 1566 O O . SER A 1 198 ? 7.937 -13.163 4.432 1.00 95.06 198 SER A O 1
ATOM 1568 N N . GLY A 1 199 ? 5.837 -12.421 4.133 1.00 90.94 199 GLY A N 1
ATOM 1569 C CA . GLY A 1 199 ? 5.154 -13.511 4.830 1.00 90.94 199 GLY A CA 1
ATOM 1570 C C . GLY A 1 199 ? 4.524 -14.557 3.904 1.00 90.94 199 GLY A C 1
ATOM 1571 O O . GLY A 1 199 ? 3.793 -15.419 4.394 1.00 90.94 199 GLY A O 1
ATOM 1572 N N . ALA A 1 200 ? 4.736 -14.471 2.587 1.00 92.12 200 ALA A N 1
ATOM 1573 C CA . ALA A 1 200 ? 4.170 -15.396 1.608 1.00 92.12 200 ALA A CA 1
ATOM 1574 C C . ALA A 1 200 ? 5.168 -16.490 1.208 1.00 92.12 200 ALA A C 1
ATOM 1576 O O . ALA A 1 200 ? 6.376 -16.274 1.164 1.00 92.12 200 ALA A O 1
ATOM 1577 N N . ASN A 1 201 ? 4.648 -17.683 0.910 1.00 87.38 201 ASN A N 1
ATOM 1578 C CA . ASN A 1 201 ? 5.491 -18.855 0.648 1.00 87.38 201 ASN A CA 1
ATOM 1579 C C . ASN A 1 201 ? 6.065 -18.882 -0.772 1.00 87.38 201 ASN A C 1
ATOM 1581 O O . ASN A 1 201 ? 7.169 -19.381 -0.978 1.00 87.38 201 ASN A O 1
ATOM 1585 N N . ASN A 1 202 ? 5.304 -18.397 -1.755 1.00 94.00 202 ASN A N 1
ATOM 1586 C CA . ASN A 1 202 ? 5.708 -18.397 -3.154 1.00 94.00 202 ASN A CA 1
ATOM 1587 C C . ASN A 1 202 ? 5.318 -17.073 -3.808 1.00 94.00 202 ASN A C 1
ATOM 1589 O O . ASN A 1 202 ? 4.134 -16.778 -3.963 1.00 94.00 202 ASN A O 1
ATOM 1593 N N . VAL A 1 203 ? 6.320 -16.277 -4.168 1.00 97.75 203 VAL A N 1
ATOM 1594 C CA . VAL A 1 203 ? 6.150 -14.915 -4.674 1.00 97.75 203 VAL A CA 1
ATOM 1595 C C . VAL A 1 203 ? 6.957 -14.761 -5.949 1.00 97.75 203 VAL A C 1
ATOM 1597 O O . VAL A 1 203 ? 8.127 -15.130 -5.997 1.00 97.75 203 VAL A O 1
ATOM 1600 N N . SER A 1 204 ? 6.335 -14.153 -6.950 1.00 98.25 204 SER A N 1
ATOM 1601 C CA . SER A 1 204 ? 6.993 -13.605 -8.129 1.00 98.25 204 SER A CA 1
ATOM 1602 C C . SER A 1 204 ? 6.721 -12.110 -8.228 1.00 98.25 204 SER A C 1
ATOM 1604 O O . SER A 1 204 ? 5.649 -11.641 -7.843 1.00 98.25 204 SER A O 1
ATOM 1606 N N . ILE A 1 205 ? 7.692 -11.349 -8.724 1.00 98.62 205 ILE A N 1
ATOM 1607 C CA . ILE A 1 205 ? 7.562 -9.902 -8.907 1.00 98.62 205 ILE A CA 1
ATOM 1608 C C . ILE A 1 205 ? 7.888 -9.577 -10.357 1.00 98.62 205 ILE A C 1
ATOM 1610 O O . ILE A 1 205 ? 8.960 -9.914 -10.856 1.00 98.62 205 ILE A O 1
ATOM 1614 N N . VAL A 1 206 ? 6.954 -8.926 -11.039 1.00 98.69 206 VAL A N 1
ATOM 1615 C CA . VAL A 1 206 ? 7.111 -8.473 -12.418 1.00 98.69 206 VAL A CA 1
ATOM 1616 C C . VAL A 1 206 ? 7.126 -6.953 -12.410 1.00 98.69 206 VAL A C 1
ATOM 1618 O O . VAL A 1 206 ? 6.100 -6.320 -12.166 1.00 98.69 206 VAL A O 1
ATOM 1621 N N . THR A 1 207 ? 8.288 -6.365 -12.676 1.00 98.69 207 THR A N 1
ATOM 1622 C CA . THR A 1 207 ? 8.457 -4.916 -12.773 1.00 98.69 207 THR A CA 1
ATOM 1623 C C . THR A 1 207 ? 8.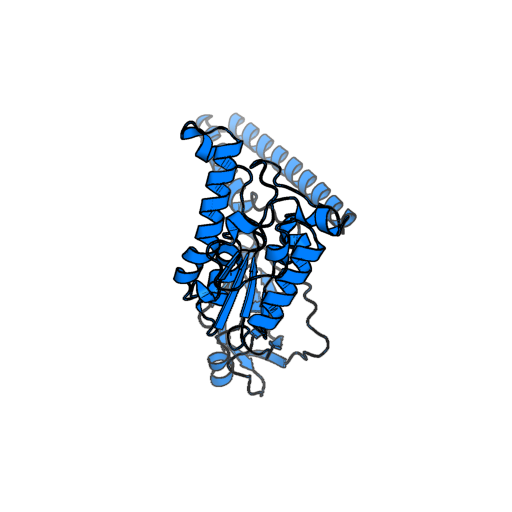313 -4.470 -14.221 1.00 98.69 207 THR A C 1
ATOM 1625 O O . THR A 1 207 ? 9.018 -4.973 -15.095 1.00 98.69 207 THR A O 1
ATOM 1628 N N . LEU A 1 208 ? 7.398 -3.541 -14.502 1.00 98.62 208 LEU A N 1
ATOM 1629 C CA . LEU A 1 208 ? 7.052 -3.173 -15.876 1.00 98.62 208 LEU A CA 1
ATOM 1630 C C . LEU A 1 208 ? 8.083 -2.232 -16.503 1.00 98.62 208 LEU A C 1
ATOM 1632 O O . LEU A 1 208 ? 8.427 -2.400 -17.677 1.00 98.62 208 LEU A O 1
ATOM 1636 N N . THR A 1 209 ? 8.556 -1.239 -15.747 1.00 98.19 209 THR A N 1
ATOM 1637 C CA . THR A 1 209 ? 9.397 -0.168 -16.292 1.00 98.19 209 THR A CA 1
ATOM 1638 C C . THR A 1 209 ? 10.774 -0.053 -15.642 1.00 98.19 209 THR A C 1
ATOM 1640 O O . THR A 1 209 ? 11.007 -0.492 -14.514 1.00 98.19 209 THR A O 1
ATOM 1643 N N . GLN A 1 210 ? 11.703 0.578 -16.364 1.00 95.75 210 GLN A N 1
ATOM 1644 C CA . GLN A 1 210 ? 13.093 0.745 -15.929 1.00 95.75 210 GLN A CA 1
ATOM 1645 C C . GLN A 1 210 ? 13.280 1.781 -14.816 1.00 95.75 210 GLN A C 1
ATOM 1647 O O . GLN A 1 210 ? 14.273 1.718 -14.093 1.00 95.75 210 GLN A O 1
ATOM 1652 N N . GLY A 1 211 ? 12.379 2.757 -14.673 1.00 95.06 211 GLY A N 1
ATOM 1653 C CA . GLY A 1 211 ? 12.547 3.813 -13.674 1.00 95.06 211 GLY A CA 1
ATOM 1654 C C . GLY A 1 211 ? 13.558 4.902 -14.061 1.00 95.06 211 GLY A C 1
ATOM 1655 O O . GLY A 1 211 ? 14.157 5.505 -13.168 1.00 95.06 211 GLY A O 1
ATOM 1656 N N . GLU A 1 212 ? 13.795 5.134 -15.354 1.00 96.56 212 GLU A N 1
ATOM 1657 C CA . GLU A 1 212 ? 14.959 5.866 -15.874 1.00 96.56 212 GLU A CA 1
ATOM 1658 C C . GLU A 1 212 ? 14.826 7.399 -15.900 1.00 96.56 212 GLU A C 1
ATOM 1660 O O . GLU A 1 212 ? 15.815 8.102 -16.112 1.00 96.56 212 GLU A O 1
ATOM 1665 N N . VAL A 1 213 ? 13.621 7.930 -15.687 1.00 95.25 213 VAL A N 1
ATOM 1666 C CA . VAL A 1 213 ? 13.346 9.379 -15.675 1.00 95.25 213 VAL A CA 1
ATOM 1667 C C . VAL A 1 213 ? 13.817 10.047 -14.381 1.00 95.25 213 VAL A C 1
ATOM 1669 O O . VAL A 1 213 ? 14.016 9.365 -13.383 1.00 95.25 213 VAL A O 1
ATOM 1672 N N . GLU A 1 214 ? 13.965 11.375 -14.367 1.00 94.31 214 GLU A N 1
ATOM 1673 C CA . GLU A 1 214 ? 14.335 12.174 -13.175 1.00 94.31 214 GLU A CA 1
ATOM 1674 C C . GLU A 1 214 ? 15.699 11.751 -12.593 1.00 94.31 214 GLU A C 1
ATOM 1676 O O . GLU A 1 214 ? 15.839 11.320 -11.440 1.00 94.31 214 GLU A O 1
ATOM 1681 N N . ALA A 1 215 ? 16.722 11.764 -13.450 1.00 96.06 215 ALA A N 1
ATOM 1682 C CA . ALA A 1 215 ? 18.073 11.303 -13.135 1.00 96.06 215 ALA A CA 1
ATOM 1683 C C . ALA A 1 215 ? 19.062 12.438 -12.800 1.00 96.06 215 ALA A C 1
ATOM 1685 O O . ALA A 1 215 ? 20.277 12.232 -12.842 1.00 96.06 215 ALA A O 1
ATOM 1686 N N . GLU A 1 216 ? 18.581 13.634 -12.447 1.00 96.69 216 GLU A N 1
ATOM 1687 C CA . GLU A 1 216 ? 19.396 14.824 -12.149 1.00 96.69 216 GLU A CA 1
ATOM 1688 C C . GLU A 1 216 ? 20.438 14.544 -11.061 1.00 96.69 216 GLU A C 1
ATOM 1690 O O . GLU A 1 216 ? 21.581 14.995 -11.151 1.00 96.69 216 GLU A O 1
ATOM 1695 N N . TYR A 1 217 ? 20.087 13.713 -10.075 1.00 95.56 217 TYR A N 1
ATOM 1696 C CA . TYR A 1 217 ? 21.009 13.292 -9.023 1.00 95.56 217 TYR A CA 1
ATOM 1697 C C . TYR A 1 217 ? 22.276 12.614 -9.565 1.00 95.56 217 TYR A C 1
ATOM 1699 O O . TYR A 1 217 ? 23.353 12.795 -9.002 1.00 95.56 217 TYR A O 1
ATOM 1707 N N . TYR A 1 218 ? 22.191 11.870 -10.671 1.00 97.56 218 TYR A N 1
ATOM 1708 C CA . TYR A 1 218 ? 23.344 11.199 -11.279 1.00 97.56 218 TYR A CA 1
ATOM 1709 C C . TYR A 1 218 ? 24.167 12.124 -12.186 1.00 97.56 218 TYR A C 1
ATOM 1711 O O . TYR A 1 218 ? 25.338 11.836 -12.436 1.00 97.56 218 TYR A O 1
ATOM 1719 N N . GLN A 1 219 ? 23.625 13.266 -12.623 1.00 97.31 219 GLN A N 1
ATOM 1720 C CA . GLN A 1 219 ? 24.377 14.251 -13.418 1.00 97.31 219 GLN A CA 1
ATOM 1721 C C . GLN A 1 219 ? 25.533 14.872 -12.625 1.00 97.31 219 GLN A C 1
ATOM 1723 O O . GLN A 1 219 ? 26.553 15.242 -13.204 1.00 97.31 219 GLN A O 1
ATOM 1728 N N . ARG A 1 220 ? 25.445 14.888 -11.284 1.00 96.69 220 ARG A N 1
ATOM 1729 C CA . ARG A 1 220 ? 26.544 15.317 -10.397 1.00 96.69 220 ARG A CA 1
ATOM 1730 C C . ARG A 1 220 ? 27.841 14.515 -10.588 1.00 96.69 220 ARG A C 1
ATOM 1732 O O . ARG A 1 220 ? 28.892 14.948 -10.134 1.00 96.69 220 ARG A O 1
ATOM 1739 N N . LEU A 1 221 ? 27.765 13.347 -11.235 1.00 96.94 221 LEU A N 1
ATOM 1740 C CA . LEU A 1 221 ? 28.912 12.515 -11.607 1.00 96.94 221 LEU A CA 1
ATOM 1741 C C . LEU A 1 221 ? 29.598 12.984 -12.907 1.00 96.94 221 LEU A C 1
ATOM 1743 O O . LEU A 1 221 ? 30.468 12.286 -13.418 1.00 96.94 221 LEU A O 1
ATOM 1747 N N . GLY A 1 222 ? 29.199 14.130 -13.470 1.00 97.88 222 GLY A N 1
ATOM 1748 C CA . GLY A 1 222 ? 29.694 14.630 -14.757 1.00 97.88 222 GLY A CA 1
ATOM 1749 C C . GLY A 1 222 ? 29.024 13.979 -15.972 1.00 97.88 222 GLY A C 1
ATOM 1750 O O . GLY A 1 222 ? 29.541 14.069 -17.083 1.00 97.88 222 GLY A O 1
ATOM 1751 N N . LEU A 1 223 ? 27.888 13.304 -15.774 1.00 98.19 223 LEU A N 1
ATOM 1752 C CA . LEU A 1 223 ? 27.128 12.654 -16.841 1.00 98.19 223 LEU A CA 1
ATOM 1753 C C . LEU A 1 223 ? 26.187 13.650 -17.526 1.00 98.19 223 LEU A C 1
ATOM 1755 O O . LEU A 1 223 ? 25.583 14.498 -16.871 1.00 98.19 223 LEU A O 1
ATOM 1759 N N . SER A 1 224 ? 26.001 13.495 -18.840 1.00 98.12 224 SER A N 1
ATOM 1760 C CA . SER A 1 224 ? 24.892 14.148 -19.541 1.00 98.12 224 SER A CA 1
ATOM 1761 C C . SER A 1 224 ? 23.553 13.640 -18.999 1.00 98.12 224 SER A C 1
ATOM 1763 O O . SER A 1 224 ? 23.485 12.546 -18.435 1.00 98.12 224 SER A O 1
ATOM 1765 N N . GLN A 1 225 ? 22.469 14.390 -19.217 1.00 97.25 225 GLN A N 1
ATOM 1766 C CA . GLN A 1 225 ? 21.116 13.953 -18.850 1.00 97.25 225 GLN A CA 1
ATOM 1767 C C . GLN A 1 225 ? 20.802 12.545 -19.381 1.00 97.25 225 GLN A C 1
ATOM 1769 O O . GLN A 1 225 ? 20.301 11.704 -18.638 1.00 97.25 225 GLN A O 1
ATOM 1774 N N . GLN A 1 226 ? 21.170 12.271 -20.635 1.00 98.12 226 GLN A N 1
ATOM 1775 C CA . GLN A 1 226 ? 20.968 10.972 -21.267 1.00 98.12 226 GLN A CA 1
ATOM 1776 C C . GLN A 1 226 ? 21.742 9.851 -20.559 1.00 98.12 226 GLN A C 1
ATOM 1778 O O . GLN A 1 226 ? 21.153 8.839 -20.185 1.00 98.12 226 GLN A O 1
ATOM 1783 N N . HIS A 1 227 ? 23.046 10.029 -20.324 1.00 98.38 227 HIS A N 1
ATOM 1784 C CA . HIS A 1 227 ? 23.860 9.016 -19.642 1.00 98.38 227 HIS A CA 1
ATOM 1785 C C . HIS A 1 227 ? 23.453 8.833 -18.172 1.00 98.38 227 HIS A C 1
ATOM 1787 O O . HIS A 1 227 ? 23.542 7.729 -17.638 1.00 98.38 227 HIS A O 1
ATOM 1793 N N . ALA A 1 228 ? 22.987 9.896 -17.514 1.00 98.50 228 ALA A N 1
ATOM 1794 C CA . ALA A 1 228 ? 22.438 9.831 -16.166 1.00 98.50 228 ALA A CA 1
ATOM 1795 C C . ALA A 1 228 ? 21.150 8.991 -16.125 1.00 98.50 228 ALA A C 1
ATOM 1797 O O . ALA A 1 228 ? 2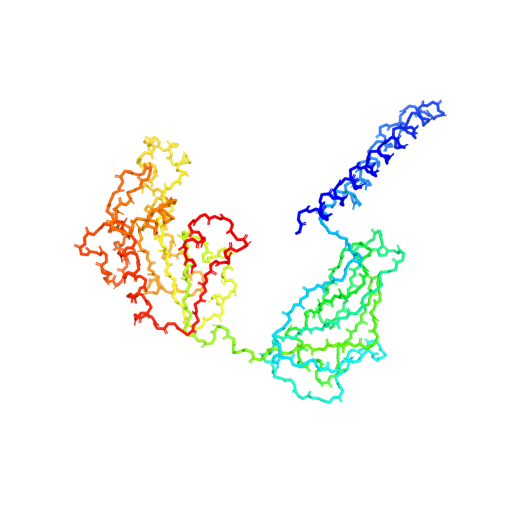1.027 8.124 -15.261 1.00 98.50 228 ALA A O 1
ATOM 1798 N N . ALA A 1 229 ? 20.236 9.188 -17.082 1.00 98.19 229 ALA A N 1
ATOM 1799 C CA . ALA A 1 229 ? 19.016 8.390 -17.216 1.00 98.19 229 ALA A CA 1
ATOM 1800 C C . ALA A 1 229 ? 19.328 6.911 -17.495 1.00 98.19 229 ALA A C 1
ATOM 1802 O O . ALA A 1 229 ? 18.814 6.036 -16.803 1.00 98.19 229 ALA A O 1
ATOM 1803 N N . GLN A 1 230 ? 20.254 6.623 -18.416 1.00 98.00 230 GLN A N 1
ATOM 1804 C CA . GLN A 1 230 ? 20.725 5.254 -18.684 1.00 98.00 230 GLN A CA 1
ATOM 1805 C C . GLN A 1 230 ? 21.332 4.596 -17.435 1.00 98.00 230 GLN A C 1
ATOM 1807 O O . GLN A 1 230 ? 21.071 3.428 -17.143 1.00 98.00 230 GLN A O 1
ATOM 1812 N N . LEU A 1 231 ? 22.135 5.340 -16.661 1.00 97.94 231 LEU A N 1
ATOM 1813 C CA . LEU A 1 231 ? 22.689 4.840 -15.404 1.00 97.94 231 LEU A CA 1
ATOM 1814 C C . LEU A 1 231 ? 21.580 4.542 -14.387 1.00 97.94 231 LEU A C 1
ATOM 1816 O O . LEU A 1 231 ? 21.598 3.460 -13.799 1.00 97.94 231 LEU A O 1
ATOM 1820 N N . LYS A 1 232 ? 20.625 5.464 -14.200 1.00 97.88 232 LYS A N 1
ATOM 1821 C CA . LYS A 1 232 ? 19.486 5.289 -13.288 1.00 97.88 232 LYS A CA 1
ATOM 1822 C C . LYS A 1 232 ? 18.653 4.069 -13.676 1.00 97.88 232 LYS A C 1
ATOM 1824 O O . LYS A 1 232 ? 18.450 3.205 -12.830 1.00 97.88 232 LYS A O 1
ATOM 1829 N N . GLY A 1 233 ? 18.250 3.958 -14.944 1.00 97.00 233 GLY A N 1
ATOM 1830 C CA . GLY A 1 233 ? 17.472 2.826 -15.456 1.00 97.00 233 GLY A CA 1
ATOM 1831 C C . GLY A 1 233 ? 18.186 1.490 -15.250 1.00 97.00 233 GLY A C 1
ATOM 1832 O O . GLY A 1 233 ? 17.597 0.536 -14.753 1.00 97.00 233 GLY A O 1
ATOM 1833 N N . ARG A 1 234 ? 19.499 1.427 -15.511 1.00 96.62 234 ARG A N 1
ATOM 1834 C CA . ARG A 1 234 ? 20.296 0.211 -15.277 1.00 96.62 234 ARG A CA 1
ATOM 1835 C C . ARG A 1 234 ? 20.383 -0.182 -13.800 1.00 96.62 234 ARG A C 1
ATOM 1837 O O . ARG A 1 234 ? 20.385 -1.376 -13.502 1.00 96.62 234 ARG A O 1
ATOM 1844 N N . LEU A 1 235 ? 20.528 0.794 -12.901 1.00 97.00 235 LEU A N 1
ATOM 1845 C CA . LEU A 1 235 ? 20.571 0.547 -11.457 1.00 97.00 235 LEU A CA 1
ATOM 1846 C C . LEU A 1 235 ? 19.206 0.082 -10.952 1.00 97.00 235 LEU A C 1
ATOM 1848 O O . LEU A 1 235 ? 19.134 -0.972 -10.339 1.00 97.00 235 LEU A O 1
ATOM 1852 N N . ARG A 1 236 ? 18.125 0.775 -11.317 1.00 97.25 236 ARG A N 1
ATOM 1853 C CA . ARG A 1 236 ? 16.761 0.413 -10.912 1.00 97.25 236 ARG A CA 1
ATOM 1854 C C . ARG A 1 236 ? 16.293 -0.922 -11.490 1.00 97.25 236 ARG A C 1
ATOM 1856 O O . ARG A 1 236 ? 15.660 -1.705 -10.790 1.00 97.25 236 ARG A O 1
ATOM 1863 N N . ALA A 1 237 ? 16.674 -1.242 -12.726 1.00 96.50 237 ALA A N 1
ATOM 1864 C CA . ALA A 1 237 ? 16.465 -2.575 -13.282 1.00 96.50 237 ALA A CA 1
ATOM 1865 C C . ALA A 1 237 ? 17.157 -3.651 -12.429 1.00 96.50 237 ALA A C 1
ATOM 1867 O O . ALA A 1 237 ? 16.561 -4.685 -12.151 1.00 96.50 237 ALA A O 1
ATOM 1868 N N . TRP A 1 238 ? 18.389 -3.409 -11.966 1.00 96.38 238 TRP A N 1
ATOM 1869 C CA . TRP A 1 238 ? 19.071 -4.323 -11.045 1.00 96.38 238 TRP A CA 1
ATOM 1870 C C . TRP A 1 238 ? 18.393 -4.385 -9.668 1.00 96.38 238 TRP A C 1
ATOM 1872 O O . TRP A 1 238 ? 18.177 -5.483 -9.152 1.00 96.38 238 TRP A O 1
ATOM 1882 N N . ASP A 1 239 ? 17.985 -3.240 -9.125 1.00 96.81 239 ASP A N 1
ATOM 1883 C CA . ASP A 1 239 ? 17.282 -3.133 -7.846 1.00 96.81 239 ASP A CA 1
ATOM 1884 C C . ASP A 1 239 ? 15.983 -3.951 -7.844 1.00 96.81 239 ASP A C 1
ATOM 1886 O O . ASP A 1 239 ? 15.754 -4.705 -6.901 1.00 96.81 239 ASP A O 1
ATOM 1890 N N . SER A 1 240 ? 15.206 -3.925 -8.938 1.00 96.94 240 SER A N 1
ATOM 1891 C CA . SER A 1 240 ? 13.967 -4.716 -9.077 1.00 96.94 240 SER A CA 1
ATOM 1892 C C . SER A 1 240 ? 14.154 -6.234 -8.964 1.00 96.94 240 SER A C 1
ATOM 1894 O O . SER A 1 240 ? 13.193 -6.966 -8.753 1.00 96.94 240 SER A O 1
ATOM 1896 N N . MET A 1 241 ? 15.388 -6.728 -9.087 1.00 95.19 241 MET A N 1
ATOM 1897 C CA . MET A 1 241 ? 15.715 -8.137 -8.858 1.00 95.19 241 MET A CA 1
ATOM 1898 C C . MET A 1 241 ? 16.416 -8.353 -7.518 1.00 95.19 241 MET A C 1
ATOM 1900 O O . MET A 1 241 ? 16.202 -9.374 -6.870 1.00 95.19 241 MET A O 1
ATOM 1904 N N . ALA A 1 242 ? 17.269 -7.418 -7.097 1.00 95.94 242 ALA A N 1
ATOM 1905 C CA . ALA A 1 242 ? 18.104 -7.577 -5.913 1.00 95.94 242 ALA A CA 1
ATOM 1906 C C . ALA A 1 242 ? 17.377 -7.250 -4.600 1.00 95.94 242 ALA A C 1
ATOM 1908 O O . ALA A 1 242 ? 17.578 -7.954 -3.612 1.00 95.94 242 ALA A O 1
ATOM 1909 N N . ILE A 1 243 ? 16.546 -6.206 -4.566 1.00 97.00 243 ILE A N 1
ATOM 1910 C CA . ILE A 1 243 ? 15.868 -5.762 -3.340 1.00 97.00 243 ILE A CA 1
ATOM 1911 C C . ILE A 1 243 ? 14.814 -6.772 -2.841 1.00 97.00 243 ILE A C 1
ATOM 1913 O O . ILE A 1 243 ? 14.781 -7.018 -1.630 1.00 97.00 243 ILE A O 1
ATOM 1917 N N . PRO A 1 244 ? 14.043 -7.466 -3.702 1.00 97.31 244 PRO A N 1
ATOM 1918 C CA . PRO A 1 244 ? 13.090 -8.480 -3.247 1.00 97.31 244 PRO A CA 1
ATOM 1919 C C . PRO A 1 244 ? 13.685 -9.601 -2.376 1.00 97.31 244 PRO A C 1
ATOM 1921 O O . PRO A 1 244 ? 12.969 -10.180 -1.553 1.00 97.31 244 PRO A O 1
ATOM 1924 N N . LEU A 1 245 ? 15.000 -9.858 -2.470 1.00 96.12 245 LEU A N 1
ATOM 1925 C CA . LEU A 1 245 ? 15.711 -10.823 -1.617 1.00 96.12 245 LEU A CA 1
ATOM 1926 C C . LEU A 1 245 ? 15.549 -10.530 -0.120 1.00 96.12 245 LEU A C 1
ATOM 1928 O O . LEU A 1 245 ? 15.527 -11.462 0.682 1.00 96.12 245 LEU A O 1
ATOM 1932 N N . TRP A 1 246 ? 15.403 -9.260 0.267 1.00 95.94 246 TRP A N 1
ATOM 1933 C CA . TRP A 1 246 ? 15.189 -8.866 1.664 1.00 95.94 246 TRP A CA 1
ATOM 1934 C C . TRP A 1 246 ? 13.851 -9.360 2.225 1.00 95.94 246 TRP A C 1
ATOM 1936 O O . TRP A 1 246 ? 13.728 -9.537 3.433 1.00 95.94 246 TRP A O 1
ATOM 1946 N N . GLY A 1 247 ? 12.866 -9.616 1.359 1.00 95.19 247 GLY A N 1
ATOM 1947 C CA . GLY A 1 247 ? 11.603 -10.264 1.714 1.00 95.19 247 GLY A CA 1
ATOM 1948 C C . GLY A 1 247 ? 11.559 -11.747 1.337 1.00 95.19 247 GLY A C 1
ATOM 1949 O O . GLY A 1 247 ? 10.474 -12.303 1.237 1.00 95.19 247 GLY A O 1
ATOM 1950 N N . GLY A 1 248 ? 12.709 -12.385 1.086 1.00 96.06 248 GLY A N 1
ATOM 1951 C CA . GLY A 1 248 ? 12.799 -13.818 0.782 1.00 96.06 248 GLY A CA 1
ATOM 1952 C C . GLY A 1 248 ? 12.496 -14.206 -0.670 1.00 96.06 248 GLY A C 1
ATOM 1953 O O . GLY A 1 248 ? 12.488 -15.394 -0.989 1.00 96.06 248 GLY A O 1
ATOM 1954 N N . VAL A 1 249 ? 12.288 -13.240 -1.56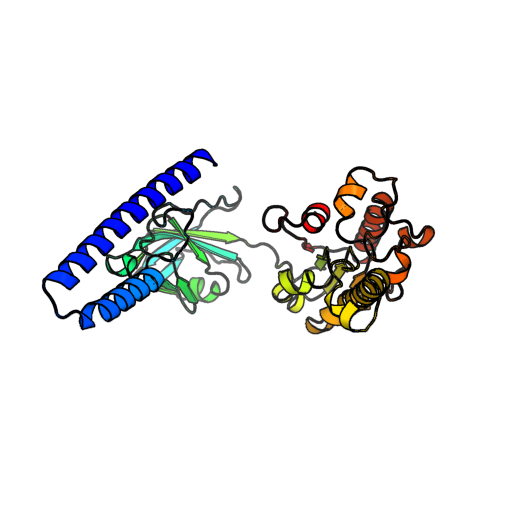9 1.00 97.50 249 VAL A N 1
ATOM 1955 C CA . VAL A 1 249 ? 11.985 -13.515 -2.980 1.00 97.50 249 VAL A CA 1
ATOM 1956 C C . VAL A 1 249 ? 13.284 -13.685 -3.761 1.00 97.50 249 VAL A C 1
ATOM 1958 O O . VAL A 1 249 ? 14.059 -12.743 -3.927 1.00 97.50 249 VAL A O 1
ATOM 1961 N N . ALA A 1 250 ? 13.550 -14.902 -4.235 1.00 96.00 250 ALA A N 1
ATOM 1962 C CA . ALA A 1 250 ? 14.743 -15.183 -5.030 1.00 96.00 250 ALA A CA 1
ATOM 1963 C C . ALA A 1 250 ? 14.703 -14.456 -6.386 1.00 96.00 250 ALA A C 1
ATOM 1965 O O . ALA A 1 250 ? 13.656 -14.390 -7.021 1.00 96.00 250 ALA A O 1
ATOM 1966 N N . GLN A 1 251 ? 15.866 -14.018 -6.882 1.00 95.75 251 GLN A N 1
ATOM 1967 C CA . GLN A 1 251 ? 16.007 -13.315 -8.171 1.00 95.75 251 GLN A CA 1
ATOM 1968 C C . GLN A 1 251 ? 15.398 -14.074 -9.361 1.00 95.75 251 GLN A C 1
ATOM 1970 O O . GLN A 1 251 ? 14.922 -13.456 -10.304 1.00 95.75 251 GLN A O 1
ATOM 1975 N N . THR A 1 252 ? 15.369 -15.410 -9.317 1.00 96.00 252 THR A N 1
ATOM 1976 C CA . THR A 1 252 ? 14.733 -16.261 -10.340 1.00 96.00 252 THR A CA 1
ATOM 1977 C C . THR A 1 252 ? 13.216 -16.073 -10.434 1.00 96.00 252 THR A C 1
ATOM 1979 O O . THR A 1 252 ? 12.627 -16.463 -11.433 1.00 96.00 252 THR A O 1
ATOM 1982 N N . HIS A 1 253 ? 12.586 -15.487 -9.414 1.00 97.50 253 HIS A N 1
ATOM 1983 C CA . HIS A 1 253 ? 11.164 -15.146 -9.387 1.00 97.50 253 HIS A CA 1
ATOM 1984 C C . HIS A 1 253 ? 10.904 -13.654 -9.648 1.00 97.50 253 HIS A C 1
ATOM 1986 O O . HIS A 1 253 ? 9.758 -13.212 -9.594 1.00 97.50 253 HIS A O 1
ATOM 1992 N N . CYS A 1 254 ? 11.947 -12.880 -9.952 1.00 98.25 254 CYS A N 1
ATOM 1993 C CA . CYS A 1 254 ? 11.831 -11.478 -10.330 1.00 98.25 254 CYS A CA 1
ATOM 1994 C C . CYS A 1 254 ? 12.036 -11.331 -11.841 1.00 98.25 254 CYS A C 1
ATOM 1996 O O . CYS A 1 254 ? 12.950 -11.923 -12.417 1.00 98.25 254 CYS A O 1
ATOM 1998 N N . VAL A 1 255 ? 11.195 -10.526 -12.486 1.00 98.56 255 VAL A N 1
ATOM 1999 C CA . VAL A 1 255 ? 11.262 -10.253 -13.924 1.00 98.56 255 VAL A CA 1
ATOM 2000 C C . VAL A 1 255 ? 11.169 -8.753 -14.156 1.00 98.56 255 VAL A C 1
ATOM 2002 O O . VAL A 1 255 ? 10.197 -8.120 -13.758 1.00 98.56 255 VAL A O 1
ATOM 2005 N N . GLN A 1 256 ? 12.150 -8.188 -14.852 1.00 98.31 256 GLN A N 1
ATOM 2006 C CA . GLN A 1 256 ? 12.131 -6.801 -15.306 1.00 98.31 256 GLN A CA 1
ATOM 2007 C C . GLN A 1 256 ? 11.716 -6.759 -16.779 1.00 98.31 256 GLN A C 1
ATOM 2009 O O . GLN A 1 256 ? 12.429 -7.277 -17.635 1.00 98.31 256 GLN A O 1
ATOM 2014 N N . LEU A 1 257 ? 10.573 -6.152 -17.102 1.00 98.62 257 LEU A N 1
ATOM 2015 C CA . LEU A 1 257 ? 10.065 -6.075 -18.474 1.00 98.62 257 LEU A CA 1
ATOM 2016 C C . LEU A 1 257 ? 10.746 -4.972 -19.296 1.00 98.62 257 LEU A C 1
ATOM 2018 O O . LEU A 1 257 ? 10.769 -5.044 -20.521 1.00 98.62 257 LEU A O 1
ATOM 2022 N N . GLY A 1 258 ? 11.352 -3.971 -18.664 1.00 97.69 258 GLY A N 1
ATOM 2023 C CA . GLY A 1 258 ? 12.230 -3.024 -19.347 1.00 97.69 258 GLY A CA 1
ATOM 2024 C C . GLY A 1 258 ? 11.531 -1.966 -20.202 1.00 97.69 258 GLY A C 1
ATOM 2025 O O . GLY A 1 258 ? 12.211 -1.304 -20.987 1.00 97.69 258 GLY A O 1
ATOM 2026 N N . TYR A 1 259 ? 10.215 -1.780 -20.062 1.00 98.56 259 TYR A N 1
ATOM 2027 C CA . TYR A 1 259 ? 9.501 -0.678 -20.714 1.00 98.56 259 TYR A CA 1
ATOM 2028 C C . TYR A 1 259 ? 9.863 0.669 -20.066 1.00 98.56 259 TYR A C 1
ATOM 2030 O O . TYR A 1 259 ? 10.520 0.730 -19.027 1.00 98.56 259 TYR A O 1
ATOM 2038 N N . TYR A 1 260 ? 9.471 1.775 -20.690 1.00 98.25 260 TYR A N 1
ATOM 2039 C CA . TYR A 1 260 ? 9.925 3.103 -20.276 1.00 98.25 260 TYR A CA 1
ATOM 2040 C C . TYR A 1 260 ? 8.885 3.840 -19.437 1.00 98.25 260 TYR A C 1
ATOM 2042 O O . TYR A 1 260 ? 7.686 3.802 -19.737 1.00 98.25 260 TYR A O 1
ATOM 2050 N N . CYS A 1 261 ? 9.357 4.539 -18.404 1.00 96.06 261 CYS A N 1
ATOM 2051 C CA . CYS A 1 261 ? 8.509 5.356 -17.541 1.00 96.06 261 CYS A CA 1
ATOM 2052 C C . CYS A 1 261 ? 7.700 6.381 -18.343 1.00 96.06 261 CYS A C 1
ATOM 2054 O O . CYS A 1 261 ? 8.189 6.975 -19.307 1.00 96.06 261 CYS A O 1
ATOM 2056 N N . MET A 1 262 ? 6.465 6.630 -17.905 1.00 95.25 262 MET A N 1
ATOM 2057 C CA . MET A 1 262 ? 5.531 7.605 -18.477 1.00 95.25 262 MET A CA 1
ATOM 2058 C C . MET A 1 262 ? 5.085 7.311 -19.920 1.00 95.25 262 MET A C 1
ATOM 2060 O O . MET A 1 262 ? 4.425 8.151 -20.548 1.00 95.25 262 MET A O 1
ATOM 2064 N N . GLN A 1 263 ? 5.417 6.134 -20.465 1.00 97.62 263 GLN A N 1
ATOM 2065 C CA . GLN A 1 263 ? 5.030 5.735 -21.822 1.00 97.62 263 GLN A CA 1
ATOM 2066 C C . GLN A 1 263 ? 3.870 4.736 -21.861 1.00 97.62 263 GLN A C 1
ATOM 2068 O O . GLN A 1 263 ? 3.163 4.708 -22.874 1.00 97.62 263 GLN A O 1
ATOM 2073 N N . LEU A 1 264 ? 3.596 3.992 -20.778 1.00 97.69 264 LEU A N 1
ATOM 2074 C CA . LEU A 1 264 ? 2.547 2.960 -20.761 1.00 97.69 264 LEU A CA 1
ATOM 2075 C C . LEU A 1 264 ? 1.164 3.491 -21.195 1.00 97.69 264 LEU A C 1
ATOM 2077 O O . LEU A 1 264 ? 0.539 2.877 -22.063 1.00 97.69 264 LEU A O 1
ATOM 2081 N N . PRO A 1 265 ? 0.696 4.673 -20.735 1.00 97.00 265 PRO A N 1
ATOM 2082 C CA . PRO A 1 265 ? -0.595 5.208 -21.171 1.00 97.00 265 PRO A CA 1
ATOM 2083 C C . PRO A 1 265 ? -0.652 5.564 -22.662 1.00 97.00 265 PRO A C 1
ATOM 2085 O O . PRO A 1 265 ? -1.732 5.584 -23.256 1.00 97.00 265 PRO A O 1
ATOM 2088 N N . LYS A 1 266 ? 0.487 5.910 -23.277 1.00 97.88 266 LYS A N 1
ATOM 2089 C CA . LYS A 1 266 ? 0.548 6.211 -24.715 1.00 97.88 266 LYS A CA 1
ATOM 2090 C C . LYS A 1 266 ? 0.582 4.928 -25.534 1.00 97.88 266 LYS A C 1
ATOM 2092 O O . LYS A 1 266 ? -0.156 4.841 -26.511 1.00 97.88 266 LYS A O 1
ATOM 2097 N N . MET A 1 267 ? 1.350 3.935 -25.082 1.00 98.25 267 MET A N 1
ATOM 2098 C CA . MET A 1 267 ? 1.358 2.589 -25.657 1.00 98.25 267 MET A CA 1
ATOM 2099 C C . MET A 1 267 ? -0.060 2.009 -25.676 1.00 98.25 267 MET A C 1
ATOM 2101 O O . MET A 1 267 ? -0.530 1.603 -26.732 1.00 98.25 267 MET A O 1
ATOM 2105 N N . ALA A 1 268 ? -0.791 2.070 -24.558 1.00 97.44 268 ALA A N 1
ATOM 2106 C CA . ALA A 1 268 ? -2.167 1.572 -24.482 1.00 97.44 268 ALA A CA 1
ATOM 2107 C C . ALA A 1 268 ? -3.114 2.227 -25.509 1.00 97.44 268 ALA A C 1
ATOM 2109 O O . ALA A 1 268 ? -4.004 1.573 -26.049 1.00 97.44 268 ALA A O 1
ATOM 2110 N N . LYS A 1 269 ? -2.915 3.516 -25.820 1.00 97.94 269 LYS A N 1
ATOM 2111 C CA . LYS A 1 269 ? -3.710 4.246 -26.826 1.00 97.94 269 LYS A CA 1
ATOM 2112 C C . LYS A 1 269 ? -3.305 3.938 -28.267 1.00 97.94 269 LYS A C 1
ATOM 2114 O O . LYS A 1 269 ? -4.113 4.144 -29.169 1.00 97.94 269 LYS A O 1
ATOM 2119 N N . GLN A 1 270 ? -2.065 3.512 -28.496 1.00 97.88 270 GLN A N 1
ATOM 2120 C CA . GLN A 1 270 ? -1.514 3.209 -29.819 1.00 97.88 270 GLN A CA 1
ATOM 2121 C C . GLN A 1 270 ? -0.730 1.888 -29.766 1.00 97.88 270 GLN A C 1
ATOM 2123 O O . GLN A 1 270 ? 0.502 1.911 -29.741 1.00 97.88 270 GLN A O 1
ATOM 2128 N N . PRO A 1 271 ? -1.424 0.732 -29.734 1.00 97.06 271 PRO A N 1
ATOM 2129 C CA . PRO A 1 271 ? -0.810 -0.528 -29.324 1.00 97.06 271 PRO A CA 1
ATOM 2130 C C . PRO A 1 271 ? 0.354 -1.033 -30.181 1.00 97.06 271 PRO A C 1
ATOM 2132 O O . PRO A 1 271 ? 1.234 -1.717 -29.659 1.00 97.06 271 PRO A O 1
ATOM 2135 N N . ASP A 1 272 ? 0.356 -0.692 -31.470 1.00 95.44 272 ASP A N 1
ATOM 2136 C CA . ASP A 1 272 ? 1.371 -1.080 -32.457 1.00 95.44 272 ASP A CA 1
ATOM 2137 C C . ASP A 1 272 ? 2.559 -0.107 -32.540 1.00 95.44 272 ASP A C 1
ATOM 2139 O O . ASP A 1 272 ? 3.570 -0.404 -33.176 1.00 95.44 272 ASP A O 1
ATOM 2143 N N . VAL A 1 273 ? 2.443 1.080 -31.937 1.00 97.88 273 VAL A N 1
ATOM 2144 C CA . VAL A 1 273 ? 3.458 2.134 -32.053 1.00 97.88 273 VAL A CA 1
ATOM 2145 C C . VAL A 1 273 ? 4.516 1.947 -30.961 1.00 97.88 273 VAL A C 1
ATOM 2147 O O . VAL A 1 273 ? 4.161 1.846 -29.785 1.00 97.88 273 VAL A O 1
ATOM 2150 N N . PRO A 1 274 ? 5.819 1.915 -31.304 1.00 97.94 274 PRO A N 1
ATOM 2151 C CA . PRO A 1 274 ? 6.876 1.847 -30.304 1.00 97.94 274 PRO A CA 1
ATOM 2152 C C . PRO A 1 274 ? 7.074 3.204 -29.617 1.00 97.94 274 PRO A C 1
ATOM 2154 O O . PRO A 1 274 ? 7.249 4.230 -30.277 1.00 97.94 274 PRO A O 1
ATOM 2157 N N . PHE A 1 275 ? 7.117 3.203 -28.283 1.00 98.31 275 PHE A N 1
ATOM 2158 C CA . PHE A 1 275 ? 7.406 4.387 -27.470 1.00 98.31 275 PHE A CA 1
ATOM 2159 C C . PHE A 1 275 ? 8.737 4.237 -26.721 1.00 98.31 275 PHE A C 1
ATOM 2161 O O . PHE A 1 275 ? 8.808 3.570 -25.696 1.00 98.31 275 PHE A O 1
ATOM 2168 N N . ALA A 1 276 ? 9.792 4.879 -27.231 1.00 97.62 276 ALA A N 1
ATOM 2169 C CA . ALA A 1 276 ? 11.134 4.912 -26.635 1.00 97.62 276 ALA A CA 1
ATOM 2170 C C . ALA A 1 276 ? 11.204 5.734 -25.328 1.00 97.62 276 ALA A C 1
ATOM 2172 O O . ALA A 1 276 ? 10.288 6.505 -25.028 1.00 97.62 276 ALA A O 1
ATOM 2173 N N . SER A 1 277 ? 12.304 5.634 -24.573 1.00 97.44 277 SER A N 1
ATOM 2174 C CA . SER A 1 277 ? 12.537 6.480 -23.394 1.00 97.44 277 SER A CA 1
ATOM 2175 C C . SER A 1 277 ? 12.520 7.961 -23.765 1.00 97.44 277 SER A C 1
ATOM 2177 O O . SER A 1 277 ? 13.069 8.376 -24.786 1.00 97.44 277 SER A O 1
ATOM 2179 N N . GLN A 1 278 ? 11.938 8.783 -22.891 1.00 95.75 278 GLN A N 1
ATOM 2180 C CA . GLN A 1 278 ? 11.964 10.238 -23.044 1.00 95.75 278 GLN A CA 1
ATOM 2181 C C . GLN A 1 278 ? 13.311 10.861 -22.651 1.00 95.75 278 GLN A C 1
ATOM 2183 O O . GLN A 1 278 ? 13.589 11.985 -23.063 1.00 95.75 278 GLN A O 1
ATOM 2188 N N . GLN A 1 279 ? 14.124 10.171 -21.841 1.00 96.69 279 GLN A N 1
ATOM 2189 C CA . GLN A 1 279 ? 15.342 10.745 -21.256 1.00 96.69 279 GLN A CA 1
ATOM 2190 C C . GLN A 1 279 ? 16.612 9.961 -21.596 1.00 96.69 279 GLN A C 1
ATOM 2192 O O . GLN A 1 279 ? 17.642 10.583 -21.843 1.00 96.69 279 GLN A O 1
ATOM 2197 N N . SER A 1 280 ? 16.564 8.625 -21.65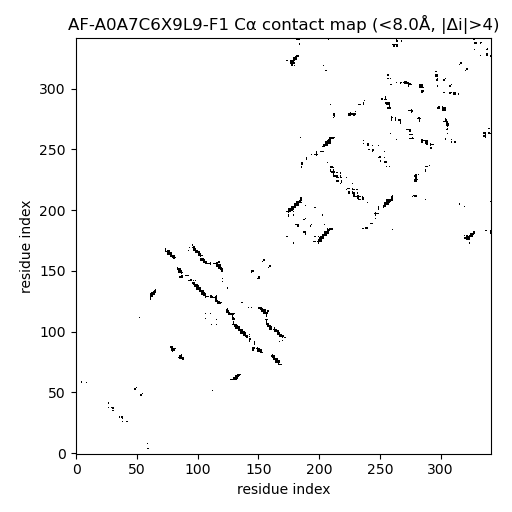8 1.00 96.31 280 SER A N 1
ATOM 2198 C CA . SER A 1 280 ? 17.756 7.801 -21.926 1.00 96.31 280 SER A CA 1
ATOM 2199 C C . SER A 1 280 ? 18.085 7.660 -23.422 1.00 96.31 280 SER A C 1
ATOM 2201 O O . SER A 1 280 ? 19.172 7.198 -23.783 1.00 96.31 280 SER A O 1
ATOM 2203 N N . ALA A 1 281 ? 17.154 8.085 -24.288 1.00 95.12 281 ALA A N 1
ATOM 2204 C CA . ALA A 1 281 ? 17.135 7.869 -25.739 1.00 95.12 281 ALA A CA 1
ATOM 2205 C C . ALA A 1 281 ? 17.203 6.389 -26.168 1.00 95.12 281 ALA A C 1
ATOM 2207 O O . ALA A 1 281 ? 17.404 6.095 -27.346 1.00 95.12 281 ALA A O 1
ATOM 2208 N N . GLU A 1 282 ? 17.035 5.452 -25.233 1.00 97.12 282 GLU A N 1
ATOM 2209 C CA . GLU A 1 282 ? 16.934 4.034 -25.552 1.00 97.12 282 GLU A CA 1
ATOM 2210 C C . GLU A 1 282 ? 15.556 3.720 -26.140 1.00 97.12 282 GLU A C 1
ATOM 2212 O O . GLU A 1 282 ? 14.536 4.266 -25.717 1.00 97.12 282 GLU A O 1
ATOM 2217 N N . ALA A 1 283 ? 15.542 2.819 -27.119 1.00 97.50 283 ALA A N 1
ATOM 2218 C CA . ALA A 1 283 ? 14.336 2.333 -27.786 1.00 97.50 283 ALA A CA 1
ATOM 2219 C C . ALA A 1 283 ? 14.287 0.796 -27.851 1.00 97.50 283 ALA A C 1
ATOM 2221 O O . ALA A 1 283 ? 13.482 0.240 -28.593 1.00 97.50 283 ALA A O 1
ATOM 2222 N N . ASP A 1 284 ? 15.166 0.126 -27.105 1.00 97.75 284 ASP A N 1
ATOM 2223 C CA . ASP A 1 284 ? 15.295 -1.326 -27.051 1.00 97.75 284 ASP A CA 1
ATOM 2224 C C . ASP A 1 284 ? 15.173 -1.795 -25.598 1.00 97.75 284 ASP A C 1
ATOM 2226 O O . ASP A 1 284 ? 16.046 -1.533 -24.769 1.00 97.75 284 ASP A O 1
ATOM 2230 N N . ILE A 1 285 ? 14.084 -2.498 -25.294 1.00 97.94 285 ILE A N 1
ATOM 2231 C CA . ILE A 1 285 ? 13.750 -2.947 -23.933 1.00 97.94 285 ILE A CA 1
ATOM 2232 C C . ILE A 1 285 ? 14.692 -4.041 -23.411 1.00 97.94 285 ILE A C 1
ATOM 2234 O O . ILE A 1 285 ? 14.728 -4.312 -22.210 1.00 97.94 285 ILE A O 1
ATOM 2238 N N . ARG A 1 286 ? 15.481 -4.677 -24.286 1.00 97.75 286 ARG A N 1
ATOM 2239 C CA . ARG A 1 286 ? 16.323 -5.832 -23.930 1.00 97.75 286 ARG A CA 1
ATOM 2240 C C . ARG A 1 286 ? 17.497 -5.460 -23.029 1.00 97.75 286 ARG A C 1
ATOM 2242 O O . ARG A 1 286 ? 17.994 -6.317 -22.300 1.00 97.75 286 ARG A O 1
ATOM 2249 N N . THR A 1 287 ? 17.927 -4.195 -23.020 1.00 94.19 287 THR A N 1
ATOM 2250 C CA . THR A 1 287 ? 19.050 -3.735 -22.182 1.00 94.19 287 THR A CA 1
ATOM 2251 C C . THR A 1 287 ? 18.768 -3.921 -20.688 1.00 94.19 287 THR A C 1
ATOM 2253 O O . THR A 1 287 ? 19.656 -4.338 -19.937 1.00 94.19 287 THR A O 1
ATOM 2256 N N . ALA A 1 288 ? 17.520 -3.705 -20.268 1.00 95.62 288 ALA A N 1
ATOM 2257 C CA . ALA A 1 288 ? 17.070 -3.893 -18.891 1.00 95.62 288 ALA A CA 1
ATOM 2258 C C . ALA A 1 288 ? 16.794 -5.363 -18.524 1.00 95.62 288 ALA A C 1
ATOM 2260 O O . ALA A 1 288 ? 16.784 -5.703 -17.344 1.00 95.62 288 ALA A O 1
ATOM 2261 N N . ARG A 1 289 ? 16.632 -6.246 -19.518 1.00 96.12 289 ARG A N 1
ATOM 2262 C CA . ARG A 1 289 ? 16.244 -7.660 -19.345 1.00 96.12 289 ARG A CA 1
ATOM 2263 C C . ARG A 1 289 ? 17.411 -8.624 -19.168 1.00 96.12 289 ARG A C 1
ATOM 2265 O O . ARG A 1 289 ? 17.192 -9.806 -18.940 1.00 96.12 289 ARG A O 1
ATOM 2272 N N . ARG A 1 290 ? 18.656 -8.145 -19.262 1.00 91.81 290 ARG A N 1
ATOM 2273 C CA . ARG A 1 290 ? 19.885 -8.971 -19.286 1.00 91.81 290 ARG A CA 1
ATOM 2274 C C . ARG A 1 290 ? 20.047 -9.966 -18.126 1.00 91.81 290 ARG A C 1
ATOM 2276 O O . ARG A 1 290 ? 20.861 -10.875 -18.224 1.00 91.81 290 ARG A O 1
ATOM 2283 N N . HIS A 1 291 ? 19.331 -9.739 -17.030 1.00 91.88 291 HIS A N 1
ATOM 2284 C CA . HIS A 1 291 ? 19.392 -10.528 -15.801 1.00 91.88 291 HIS A CA 1
ATOM 2285 C C . HIS A 1 291 ? 18.128 -11.370 -15.570 1.00 91.88 291 HIS A C 1
ATOM 2287 O O . HIS A 1 291 ? 18.079 -12.129 -14.606 1.00 91.88 291 HIS A O 1
ATOM 2293 N N . ASN A 1 292 ? 17.123 -11.259 -16.445 1.00 97.12 292 ASN A N 1
ATOM 2294 C CA . ASN A 1 292 ? 15.954 -12.127 -16.397 1.00 97.12 292 ASN A CA 1
ATOM 2295 C C . ASN A 1 292 ? 16.385 -13.572 -16.660 1.00 97.12 292 ASN A C 1
ATOM 2297 O O . ASN A 1 292 ? 17.212 -13.852 -17.528 1.00 97.12 292 ASN A O 1
ATOM 2301 N N . THR A 1 293 ? 15.785 -14.502 -15.924 1.00 94.12 293 THR A N 1
ATOM 2302 C CA . THR A 1 293 ? 16.059 -15.941 -16.067 1.00 94.12 293 THR A CA 1
ATOM 2303 C C . THR A 1 293 ? 15.164 -16.620 -17.104 1.00 94.12 293 THR A C 1
ATOM 2305 O O . THR A 1 293 ? 15.423 -17.758 -17.494 1.00 94.12 293 THR A O 1
ATOM 2308 N N . ILE A 1 294 ? 14.144 -15.906 -17.587 1.00 95.38 294 ILE A N 1
ATOM 2309 C CA . ILE A 1 294 ? 13.218 -16.340 -18.633 1.00 95.38 294 ILE A CA 1
ATOM 2310 C C . ILE A 1 294 ? 13.339 -15.432 -19.856 1.00 95.38 294 ILE A C 1
ATOM 2312 O O . ILE A 1 294 ? 13.512 -14.220 -19.724 1.00 95.38 294 ILE A O 1
ATOM 2316 N N . GLN A 1 295 ? 13.229 -16.026 -21.044 1.00 96.25 295 GLN A N 1
ATOM 2317 C CA . GLN A 1 295 ? 13.054 -15.274 -22.286 1.00 96.25 295 GLN A CA 1
ATOM 2318 C C . GLN A 1 295 ? 11.592 -14.864 -22.430 1.00 96.25 295 GLN A C 1
ATOM 2320 O O . GLN A 1 295 ? 10.687 -15.663 -22.179 1.00 96.25 295 GLN A O 1
ATOM 2325 N N . LEU A 1 296 ? 11.372 -13.626 -22.854 1.00 98.38 296 LEU A N 1
ATOM 2326 C CA . LEU A 1 296 ? 10.053 -13.030 -23.000 1.00 98.38 296 LEU A CA 1
ATOM 2327 C C . LEU A 1 296 ? 9.739 -12.782 -24.487 1.00 98.38 296 LEU A C 1
ATOM 2329 O O . LEU A 1 296 ? 10.655 -12.488 -25.258 1.00 98.38 296 LEU A O 1
ATOM 2333 N N . PRO A 1 297 ? 8.469 -12.867 -24.928 1.00 98.38 297 PRO A N 1
ATOM 2334 C CA . PRO A 1 297 ? 8.087 -12.638 -26.326 1.00 98.38 297 PRO A CA 1
ATOM 2335 C C . PRO A 1 297 ? 8.630 -11.338 -26.941 1.00 98.38 297 PRO A C 1
ATOM 2337 O O . PRO A 1 297 ? 9.083 -11.334 -28.087 1.00 98.38 297 PRO A O 1
ATOM 2340 N N . GLY A 1 298 ? 8.651 -10.248 -26.171 1.00 97.62 298 GLY A N 1
ATOM 2341 C CA . GLY A 1 298 ? 9.188 -8.953 -26.583 1.00 97.62 298 GLY A CA 1
ATOM 2342 C C . GLY A 1 298 ? 10.676 -8.982 -26.949 1.00 97.62 298 GLY A C 1
ATOM 2343 O O . GLY A 1 298 ? 11.117 -8.144 -27.738 1.00 97.62 298 GLY A O 1
ATOM 2344 N N . ASP A 1 299 ? 11.448 -9.970 -26.482 1.00 97.88 299 ASP A N 1
ATOM 2345 C CA . ASP A 1 299 ? 12.881 -10.109 -26.787 1.00 97.88 299 ASP A CA 1
ATOM 2346 C C . ASP A 1 299 ? 13.141 -10.371 -28.279 1.00 97.88 299 ASP A C 1
ATOM 2348 O O . ASP A 1 299 ? 14.218 -10.051 -28.794 1.00 97.88 299 ASP A O 1
ATOM 2352 N N . ALA A 1 300 ? 12.141 -10.894 -28.999 1.00 97.62 300 ALA A N 1
ATOM 2353 C CA . ALA A 1 300 ? 12.225 -11.138 -30.435 1.00 97.62 300 ALA A CA 1
ATOM 2354 C C . ALA A 1 300 ? 12.421 -9.845 -31.245 1.00 97.62 300 ALA A C 1
ATOM 2356 O O . ALA A 1 300 ? 13.090 -9.859 -32.277 1.00 97.62 300 ALA A O 1
ATOM 2357 N N . THR A 1 301 ? 11.857 -8.725 -30.778 1.00 96.94 301 THR A N 1
ATOM 2358 C CA . THR A 1 301 ? 11.906 -7.437 -31.495 1.00 96.94 301 THR A CA 1
ATOM 2359 C C . THR A 1 301 ? 12.626 -6.341 -30.715 1.00 96.94 301 THR A C 1
ATOM 2361 O O . THR A 1 301 ? 13.222 -5.457 -31.324 1.00 96.94 301 THR A O 1
ATOM 2364 N N . GLY A 1 302 ? 12.580 -6.385 -29.381 1.00 97.56 302 GLY A N 1
ATOM 2365 C CA . GLY A 1 302 ? 13.054 -5.320 -28.499 1.00 97.56 302 GLY A CA 1
ATOM 2366 C C . GLY A 1 302 ? 12.171 -4.066 -28.496 1.00 97.56 302 GLY A C 1
ATOM 2367 O O . GLY A 1 302 ? 12.498 -3.100 -27.809 1.00 97.56 302 GLY A O 1
ATOM 2368 N N . LEU A 1 303 ? 11.062 -4.050 -29.246 1.00 98.31 303 LEU A N 1
ATOM 2369 C CA . LEU A 1 303 ? 10.261 -2.842 -29.436 1.00 98.31 303 LEU A CA 1
ATOM 2370 C C . LEU A 1 303 ? 9.359 -2.556 -28.220 1.00 98.31 303 LEU A C 1
ATOM 2372 O O . LEU A 1 303 ? 8.608 -3.439 -27.802 1.00 98.31 303 LEU A O 1
ATOM 2376 N N . PRO A 1 304 ? 9.346 -1.323 -27.684 1.00 98.25 304 PRO A N 1
ATOM 2377 C CA . PRO A 1 304 ? 8.484 -0.932 -26.569 1.00 98.25 304 PRO A CA 1
ATOM 2378 C C . PRO A 1 304 ? 7.048 -0.633 -27.044 1.00 98.25 304 PRO A C 1
ATOM 2380 O O . PRO A 1 304 ? 6.624 0.522 -27.095 1.00 98.25 304 PRO A O 1
ATOM 2383 N N . THR A 1 305 ? 6.303 -1.669 -27.435 1.00 98.62 305 THR A N 1
ATOM 2384 C CA . THR A 1 305 ? 4.892 -1.580 -27.861 1.00 98.62 305 THR A CA 1
ATOM 2385 C C . THR A 1 305 ? 3.954 -2.154 -26.800 1.00 98.62 305 THR A C 1
ATOM 2387 O O . THR A 1 305 ? 4.358 -2.975 -25.975 1.00 98.62 305 THR A O 1
ATOM 2390 N N . TRP A 1 306 ? 2.679 -1.753 -26.817 1.00 98.44 306 TRP A N 1
ATOM 2391 C CA . TRP A 1 306 ? 1.679 -2.322 -25.901 1.00 98.44 306 TRP A CA 1
ATOM 2392 C C . TRP A 1 306 ? 1.470 -3.815 -26.145 1.00 98.44 306 TRP A C 1
ATOM 2394 O O . TRP A 1 306 ? 1.297 -4.579 -25.204 1.00 98.44 306 TRP A O 1
ATOM 2404 N N . GLN A 1 307 ? 1.516 -4.242 -27.410 1.00 98.25 307 GLN A N 1
ATOM 2405 C CA . GLN A 1 307 ? 1.365 -5.654 -27.758 1.00 98.25 307 GLN A CA 1
ATOM 2406 C C . GLN A 1 307 ? 2.485 -6.512 -27.179 1.00 98.25 307 GLN A C 1
ATOM 2408 O O . GLN A 1 307 ? 2.198 -7.573 -26.628 1.00 98.25 307 GLN A O 1
ATOM 2413 N N . ASN A 1 308 ? 3.734 -6.041 -27.241 1.00 98.50 308 ASN A N 1
ATOM 2414 C CA . ASN A 1 308 ? 4.838 -6.745 -26.601 1.00 98.50 308 ASN A CA 1
ATOM 2415 C C . ASN A 1 308 ? 4.650 -6.775 -25.080 1.00 98.50 308 ASN A C 1
ATOM 2417 O O . ASN A 1 308 ? 4.834 -7.830 -24.483 1.00 98.50 308 ASN A O 1
ATOM 2421 N N . LEU A 1 309 ? 4.204 -5.672 -24.458 1.00 98.62 309 LEU A N 1
ATOM 2422 C CA . LEU A 1 309 ? 3.975 -5.632 -23.009 1.00 98.62 309 LEU A CA 1
ATOM 2423 C C . LEU A 1 309 ? 2.926 -6.664 -22.587 1.00 98.62 309 LEU A C 1
ATOM 2425 O O . LEU A 1 309 ? 3.157 -7.427 -21.652 1.00 98.62 309 LEU A O 1
ATOM 2429 N N . LEU A 1 310 ? 1.797 -6.727 -23.299 1.00 98.44 310 LEU A N 1
ATOM 2430 C CA . LEU A 1 310 ? 0.750 -7.714 -23.040 1.00 98.44 310 LEU A CA 1
ATOM 2431 C C . LEU A 1 310 ? 1.236 -9.149 -23.273 1.00 98.44 310 LEU A C 1
ATOM 2433 O O . LEU A 1 310 ? 0.906 -10.035 -22.487 1.00 98.44 310 LEU A O 1
ATOM 2437 N N . ALA A 1 311 ? 2.021 -9.389 -24.327 1.00 98.56 311 ALA A N 1
ATOM 2438 C CA . ALA A 1 311 ? 2.589 -10.705 -24.604 1.00 98.56 311 ALA A CA 1
ATOM 2439 C C . ALA A 1 311 ? 3.567 -11.145 -23.503 1.00 98.56 311 ALA A C 1
ATOM 2441 O O . ALA A 1 311 ? 3.539 -12.301 -23.081 1.00 98.56 311 ALA A O 1
ATOM 2442 N N . ASP A 1 312 ? 4.387 -10.224 -22.997 1.00 98.75 312 ASP A N 1
ATOM 2443 C CA . ASP A 1 312 ? 5.317 -10.484 -21.901 1.00 98.75 312 ASP A CA 1
ATOM 2444 C C . ASP A 1 312 ? 4.586 -10.754 -20.583 1.00 98.75 312 ASP A C 1
ATOM 2446 O O . ASP A 1 312 ? 4.897 -11.728 -19.900 1.00 98.75 312 ASP A O 1
ATOM 2450 N N . LEU A 1 313 ? 3.571 -9.951 -20.248 1.00 98.62 313 LEU A N 1
ATOM 2451 C CA . LEU A 1 313 ? 2.727 -10.181 -19.071 1.00 98.62 313 LEU A CA 1
ATOM 2452 C C . LEU A 1 313 ? 2.005 -11.531 -19.160 1.00 98.62 313 LEU A C 1
ATOM 2454 O O . LEU A 1 313 ? 1.995 -12.288 -18.190 1.00 98.62 313 LEU A O 1
ATOM 2458 N N . ALA A 1 314 ? 1.460 -11.878 -20.330 1.00 98.56 314 ALA A N 1
ATOM 2459 C CA . ALA A 1 314 ? 0.852 -13.185 -20.562 1.00 98.56 314 ALA A CA 1
ATOM 2460 C C . ALA A 1 314 ? 1.869 -14.325 -20.385 1.00 98.56 314 ALA A C 1
ATOM 2462 O O . ALA A 1 314 ? 1.550 -15.338 -19.761 1.00 98.56 314 ALA A O 1
ATOM 2463 N N . ALA A 1 315 ? 3.103 -14.160 -20.872 1.00 98.69 315 ALA A N 1
ATOM 2464 C CA . ALA A 1 315 ? 4.172 -15.134 -20.670 1.00 98.69 315 ALA A CA 1
ATOM 2465 C C . ALA A 1 315 ? 4.527 -15.298 -19.183 1.00 98.69 315 ALA A C 1
ATOM 2467 O O . ALA A 1 315 ? 4.632 -16.431 -18.713 1.00 98.69 315 ALA A O 1
ATOM 2468 N N . CYS A 1 316 ? 4.627 -14.202 -18.424 1.00 98.50 316 CYS A N 1
ATOM 2469 C CA . CYS A 1 316 ? 4.838 -14.243 -16.976 1.00 98.50 316 CYS A CA 1
ATOM 2470 C C . CYS A 1 316 ? 3.698 -14.978 -16.255 1.00 98.50 316 CYS A C 1
ATOM 2472 O O . CYS A 1 316 ? 3.960 -15.879 -15.458 1.00 98.50 316 CYS A O 1
ATOM 2474 N N . LEU A 1 317 ? 2.436 -14.654 -16.562 1.00 98.12 317 LEU A N 1
ATOM 2475 C CA . LEU A 1 317 ? 1.265 -15.319 -15.976 1.00 98.12 317 LEU A CA 1
ATOM 2476 C C . LEU A 1 317 ? 1.265 -16.826 -16.263 1.00 98.12 317 LEU A C 1
ATOM 2478 O O . LEU A 1 317 ? 1.015 -17.627 -15.365 1.00 98.12 317 LEU A O 1
ATOM 2482 N N . MET A 1 318 ? 1.596 -17.228 -17.491 1.00 97.94 318 MET A N 1
ATOM 2483 C CA . MET A 1 318 ? 1.674 -18.640 -17.878 1.00 97.94 318 MET A CA 1
ATOM 2484 C C . MET A 1 318 ? 2.863 -19.375 -17.249 1.00 97.94 318 MET A C 1
ATOM 2486 O O . MET A 1 318 ? 2.765 -20.579 -16.991 1.00 97.94 318 MET A O 1
ATOM 2490 N N . HIS A 1 319 ? 3.973 -18.671 -17.012 1.00 97.62 319 HIS A N 1
ATOM 2491 C CA . HIS A 1 319 ? 5.171 -19.218 -16.383 1.00 97.62 319 HIS A CA 1
ATOM 2492 C C . HIS A 1 319 ? 4.966 -19.447 -14.881 1.00 97.62 319 HIS A C 1
ATOM 2494 O O . HIS A 1 319 ? 5.135 -20.569 -14.406 1.00 97.62 319 HIS A O 1
ATOM 2500 N N . PHE A 1 320 ? 4.558 -18.408 -14.148 1.00 97.00 320 PHE A N 1
ATOM 2501 C CA . PHE A 1 320 ? 4.446 -18.450 -12.687 1.00 97.00 320 PHE A CA 1
ATOM 2502 C C . PHE A 1 320 ? 3.105 -18.991 -12.184 1.00 97.00 320 PHE A C 1
ATOM 2504 O O . PHE A 1 320 ? 3.042 -19.468 -11.055 1.00 97.00 320 PHE A O 1
ATOM 2511 N N . LYS A 1 321 ? 2.047 -18.942 -13.008 1.00 96.62 321 LYS A N 1
ATOM 2512 C CA . LYS A 1 321 ? 0.693 -19.433 -12.690 1.00 96.62 321 LYS A CA 1
ATOM 2513 C C . LYS A 1 321 ? 0.218 -18.977 -11.300 1.00 96.62 321 LYS A C 1
ATOM 2515 O O . LYS A 1 321 ? 0.006 -19.823 -10.426 1.00 96.62 321 LYS A O 1
ATOM 2520 N N . PRO A 1 322 ? 0.111 -17.655 -11.070 1.00 96.19 322 PRO A N 1
ATOM 2521 C CA . PRO A 1 322 ? -0.284 -17.141 -9.770 1.00 96.19 322 PRO A CA 1
ATOM 2522 C C . PRO A 1 322 ? -1.746 -17.475 -9.460 1.00 96.19 322 PRO A C 1
ATOM 2524 O O . PRO A 1 322 ? -2.617 -17.361 -10.322 1.00 96.19 322 PRO A O 1
ATOM 2527 N N . ASP A 1 323 ? -2.008 -17.821 -8.204 1.00 93.31 323 ASP A N 1
ATOM 2528 C CA . ASP A 1 323 ? -3.354 -17.904 -7.630 1.00 93.31 323 ASP A CA 1
ATOM 2529 C C . ASP A 1 323 ? -3.857 -16.512 -7.218 1.00 93.31 323 ASP A C 1
ATOM 2531 O O . ASP A 1 323 ? -5.060 -16.252 -7.182 1.00 93.31 323 ASP A O 1
ATOM 2535 N N . VAL A 1 324 ? -2.920 -15.612 -6.894 1.00 93.38 324 VAL A N 1
ATOM 2536 C CA . VAL A 1 324 ? -3.182 -14.255 -6.413 1.00 93.38 324 VAL A CA 1
ATOM 2537 C C . VAL A 1 324 ? -2.351 -13.260 -7.213 1.00 93.38 324 VAL A C 1
ATOM 2539 O O . VAL A 1 324 ? -1.125 -13.359 -7.257 1.00 93.38 324 VAL A O 1
ATOM 2542 N N . LEU A 1 325 ? -3.022 -12.270 -7.802 1.00 95.12 325 LEU A N 1
ATOM 2543 C CA . LEU A 1 325 ? -2.385 -11.135 -8.462 1.00 95.12 325 LEU A CA 1
ATOM 2544 C C . LEU A 1 325 ? -2.510 -9.892 -7.576 1.00 95.12 325 LEU A C 1
ATOM 2546 O O . LEU A 1 325 ? -3.611 -9.527 -7.162 1.00 95.12 325 LEU A O 1
ATOM 2550 N N . VAL A 1 326 ? -1.383 -9.247 -7.298 1.00 95.50 326 VAL A N 1
ATOM 2551 C CA . VAL A 1 326 ? -1.296 -7.996 -6.541 1.00 95.50 326 VAL A CA 1
ATOM 2552 C C . VAL A 1 326 ? -0.827 -6.901 -7.491 1.00 95.50 326 VAL A C 1
ATOM 2554 O O . VAL A 1 326 ? 0.168 -7.066 -8.190 1.00 95.50 326 VAL A O 1
ATOM 2557 N N . MET A 1 327 ? -1.544 -5.784 -7.521 1.00 95.25 327 MET A N 1
ATOM 2558 C CA . MET A 1 327 ? -1.265 -4.641 -8.392 1.00 95.25 327 MET A CA 1
ATOM 2559 C C . MET A 1 327 ? -1.717 -3.342 -7.709 1.00 95.25 327 MET A C 1
ATOM 2561 O O . MET A 1 327 ? -2.495 -3.411 -6.748 1.00 95.25 327 MET A O 1
ATOM 2565 N N . PRO A 1 328 ? -1.240 -2.167 -8.162 1.00 93.25 328 PRO A N 1
ATOM 2566 C CA . PRO A 1 328 ? -1.700 -0.884 -7.642 1.00 93.25 328 PRO A CA 1
ATOM 2567 C C . PRO A 1 328 ? -3.222 -0.741 -7.724 1.00 93.25 328 PRO A C 1
ATOM 2569 O O . PRO A 1 328 ? -3.869 -1.284 -8.616 1.00 93.25 328 PRO A O 1
ATOM 2572 N N . HIS A 1 329 ? -3.810 0.023 -6.802 1.00 89.81 329 HIS A N 1
ATOM 2573 C CA . HIS A 1 329 ? -5.231 0.352 -6.882 1.00 89.81 329 HIS A CA 1
ATOM 2574 C C . HIS A 1 329 ? -5.417 1.655 -7.680 1.00 89.81 329 HIS A C 1
ATOM 2576 O O . HIS A 1 329 ? -4.935 2.701 -7.230 1.00 89.81 329 HIS A O 1
ATOM 2582 N N . PRO A 1 330 ? -6.173 1.654 -8.795 1.00 83.94 330 PRO A N 1
ATOM 2583 C CA . PRO A 1 330 ? -6.208 2.769 -9.749 1.00 83.94 330 PRO A CA 1
ATOM 2584 C C . PRO A 1 330 ? -6.841 4.052 -9.187 1.00 83.94 330 PRO A C 1
ATOM 2586 O O . PRO A 1 330 ? -6.678 5.129 -9.753 1.00 83.94 330 PRO A O 1
ATOM 2589 N N . GLU A 1 331 ? -7.580 3.957 -8.078 1.00 81.50 331 GLU A N 1
ATOM 2590 C CA . GLU A 1 331 ? -8.167 5.120 -7.392 1.00 81.50 331 GLU A CA 1
ATOM 2591 C C . GLU A 1 331 ? -7.305 5.678 -6.246 1.00 81.50 331 GLU A C 1
ATOM 2593 O O . GLU A 1 331 ? -7.587 6.774 -5.760 1.00 81.50 331 GLU A O 1
ATOM 2598 N N . ILE A 1 332 ? -6.297 4.929 -5.782 1.00 80.75 332 ILE A N 1
ATOM 2599 C CA . ILE A 1 332 ? -5.446 5.332 -4.648 1.00 80.75 332 ILE A CA 1
ATOM 2600 C C . ILE A 1 332 ? -4.162 5.979 -5.161 1.00 80.75 332 ILE A C 1
ATOM 2602 O O . ILE A 1 332 ? -3.765 7.019 -4.636 1.00 80.75 332 ILE A O 1
ATOM 2606 N N . ASP A 1 333 ? -3.553 5.400 -6.199 1.00 84.06 333 ASP A N 1
ATOM 2607 C CA . ASP A 1 333 ? -2.352 5.947 -6.820 1.00 84.06 333 ASP A CA 1
ATOM 2608 C C . ASP A 1 333 ? -2.692 6.645 -8.151 1.00 84.06 333 ASP A C 1
ATOM 2610 O O . ASP A 1 333 ? -3.103 5.986 -9.110 1.00 84.06 333 ASP A O 1
ATOM 2614 N N . PRO A 1 334 ? -2.556 7.983 -8.240 1.00 87.06 334 PRO A N 1
ATOM 2615 C CA . PRO A 1 334 ? -2.866 8.724 -9.456 1.00 87.06 334 PRO A CA 1
ATOM 2616 C C . PRO A 1 334 ? -1.763 8.638 -10.525 1.00 87.06 334 PRO A C 1
ATOM 2618 O O . PRO A 1 334 ? -1.915 9.249 -11.589 1.00 87.06 334 PRO A O 1
ATOM 2621 N N . HIS A 1 335 ? -0.639 7.962 -10.265 1.00 91.75 335 HIS A N 1
ATOM 2622 C CA . HIS A 1 335 ? 0.462 7.875 -11.214 1.00 91.75 335 HIS A CA 1
ATOM 2623 C C . HIS A 1 335 ? 0.031 7.134 -12.489 1.00 91.75 335 HIS A C 1
ATOM 2625 O O . HIS A 1 335 ? -0.561 6.057 -12.460 1.00 91.75 335 HIS A O 1
ATOM 2631 N N . ALA A 1 336 ? 0.353 7.698 -13.656 1.00 92.69 336 ALA A N 1
ATOM 2632 C CA . ALA A 1 336 ? -0.199 7.221 -14.923 1.00 92.69 336 ALA A CA 1
ATOM 2633 C C . ALA A 1 336 ? 0.236 5.784 -15.279 1.00 92.69 336 ALA A C 1
ATOM 2635 O O . ALA A 1 336 ? -0.578 5.009 -15.775 1.00 92.69 336 ALA A O 1
ATOM 2636 N N . ASP A 1 337 ? 1.488 5.415 -14.991 1.00 95.19 337 ASP A N 1
ATOM 2637 C CA . ASP A 1 337 ? 1.968 4.034 -15.167 1.00 95.19 337 ASP A CA 1
ATOM 2638 C C . ASP A 1 337 ? 1.307 3.049 -14.185 1.00 95.19 337 ASP A C 1
ATOM 2640 O O . ASP A 1 337 ? 1.079 1.898 -14.550 1.00 95.19 337 ASP A O 1
ATOM 2644 N N . HIS A 1 338 ? 0.944 3.492 -12.972 1.00 95.31 338 HIS A N 1
ATOM 2645 C CA . HIS A 1 338 ? 0.259 2.653 -11.978 1.00 95.31 338 HIS A CA 1
ATOM 2646 C C . HIS A 1 338 ? -1.149 2.314 -12.456 1.00 95.31 338 HIS A C 1
ATOM 2648 O O . HIS A 1 338 ? -1.537 1.149 -12.480 1.00 95.31 338 HIS A O 1
ATOM 2654 N N . ILE A 1 339 ? -1.869 3.324 -12.952 1.00 94.31 339 ILE A N 1
ATOM 2655 C CA . ILE A 1 339 ? -3.181 3.144 -13.578 1.00 94.31 339 ILE A CA 1
ATOM 2656 C C . ILE A 1 339 ? -3.077 2.236 -14.809 1.00 94.31 339 ILE A C 1
ATOM 2658 O O . ILE A 1 339 ? -3.905 1.353 -14.975 1.00 94.31 339 ILE A O 1
ATOM 2662 N N . ALA A 1 340 ? -2.068 2.425 -15.667 1.00 95.38 340 ALA A N 1
ATOM 2663 C CA . ALA A 1 340 ? -1.894 1.612 -16.875 1.00 95.38 340 ALA A CA 1
ATOM 2664 C C . ALA A 1 340 ? -1.486 0.154 -16.596 1.00 95.38 340 ALA A C 1
ATOM 2666 O O . ALA A 1 340 ? -1.625 -0.686 -17.479 1.00 95.38 340 ALA A O 1
ATOM 2667 N N . THR A 1 341 ? -0.959 -0.136 -15.406 1.00 95.25 341 THR A N 1
ATOM 2668 C CA . THR A 1 341 ? -0.613 -1.500 -14.975 1.00 95.25 341 THR A CA 1
ATOM 2669 C C . THR A 1 341 ? -1.849 -2.330 -14.615 1.00 95.25 341 THR A C 1
ATOM 2671 O O . THR A 1 341 ? -1.780 -3.556 -14.667 1.00 95.25 341 THR A O 1
ATOM 2674 N N . THR A 1 342 ? -2.956 -1.673 -14.249 1.00 89.31 342 THR A N 1
ATOM 2675 C CA . THR A 1 342 ? -4.202 -2.313 -13.790 1.00 89.31 342 THR A CA 1
ATOM 2676 C C . THR A 1 342 ? -5.153 -2.612 -14.944 1.00 89.31 342 THR A C 1
ATOM 2678 O O . THR A 1 342 ? -5.758 -3.706 -14.945 1.00 89.31 342 THR A O 1
#

Sequence (342 aa):
MSVRKQQLLKQHRRNKRIALLAIIMGLLLLGFIAPLWLLPLAVLLVWVVHEAWFADHLFYSPQDDYQYRFPDGVQPLSLRLVNGRLQLQESSLAQQATVIAKVQINSSWLGRWFDPSICIGNDQQTFERGAHGVRYLNLTGQVEALTTAGLAVQGRFCSIATQIQLYVFTQPSPTAGNMMILAPHADDAELAAFGLYSGANNVSIVTLTQGEVEAEYYQRLGLSQQHAAQLKGRLRAWDSMAIPLWGGVAQTHCVQLGYYCMQLPKMAKQPDVPFASQQSAEADIRTARRHNTIQLPGDATGLPTWQNLLADLAACLMHFKPDVLVMPHPEIDPHADHIATT

Solvent-accessible surface area (backbone atoms only — not comparable to full-atom values): 18347 Å² total; per-residue (Å²): 119,68,67,65,51,52,50,52,53,50,52,50,53,49,52,54,50,53,51,50,53,52,50,52,53,51,52,54,51,45,55,73,78,42,67,65,78,51,47,64,55,50,51,51,51,51,48,51,52,37,60,75,73,63,60,74,84,69,91,64,62,46,57,51,60,64,87,79,86,73,63,91,85,62,71,65,42,68,31,34,55,52,96,53,21,39,38,64,86,79,73,90,74,68,77,76,27,50,31,38,36,43,36,41,38,43,40,39,82,59,2,57,79,40,69,16,30,40,38,46,64,96,44,74,52,75,47,54,53,42,27,27,37,41,43,73,45,83,46,53,89,42,46,64,49,33,71,75,75,26,29,48,50,47,56,42,44,30,46,69,56,47,72,29,39,32,39,69,42,78,61,78,62,70,38,78,42,37,27,32,36,52,15,47,36,52,54,47,50,57,75,76,36,39,85,56,52,46,70,30,81,39,59,31,38,39,25,45,20,22,50,23,64,92,27,68,80,48,29,79,78,79,38,53,71,36,56,11,6,45,50,38,17,54,49,29,32,49,42,50,31,58,56,46,44,82,41,72,30,56,48,84,38,22,38,46,59,24,32,41,61,87,34,48,59,55,18,68,75,37,41,87,46,67,50,52,36,90,49,44,72,45,57,54,24,52,76,47,30,78,78,40,80,66,92,48,68,31,66,81,74,20,50,38,21,33,56,31,51,52,45,31,53,52,50,49,48,69,70,69,56,52,76,33,82,44,63,61,54,63,88,78,44,84,49,60,40,40,40,58,69,100

Secondary structure (DSSP, 8-state):
-HHHHHHHHHHHHHHHHHHHHHHHHHHHHHHHHS-TTHHHHHHHHHHHHHHHHT----SS-TTSPP-----TT-PPEEEEEETTEEEESS-PPPTT-EEEEEEEEEE-SGGGTS--EEEETTEEEE--TT-EEEEEEE-TT-HHHHHHT-EEEEEESEEE-SEEEEEEE-PPPTTSSEEEEEESSTTHHHHHHHHHHTT-SEEEEEEEE---S--HHHHTTT--HHHHHHHHHHHHHHHHHHGGGGGT--GGGEEEEEEPTTTHHHHHHSTTS----SSS----GGGTTTT-SS--GGGGT----HHHHHHHHHHHHHHH--SEEE---TTT---HHHHHH-

Radius of gyration: 27.31 Å; Cα contacts (8 Å, |Δi|>4): 621; chains: 1; bounding box: 55×68×64 Å